Protein AF-A0A0K9PAZ5-F1 (afdb_monomer_lite)

InterPro domains:
  IPR004130 GPN-loop GTPase [PF03029] (1-53)
  IPR004130 GPN-loop GTPase [PF03029] (62-194)
  IPR004130 GPN-loop GTPase [PTHR21231] (60-195)
  IPR027417 P-loop containing nucleoside triphosphate hydrolase [G3DSA:3.40.50.300] (1-56)
  IPR027417 P-loop containing nucleoside triphosphate hydrolase [G3DSA:3.40.50.300] (57-198)
  IPR027417 P-loop containing nucleoside triphosphate hydrolase [SSF52540] (2-193)
  IPR030230 GPN-loop GTPase 1 [cd17870] (1-198)

Structure (mmCIF, N/CA/C/O backbone):
data_AF-A0A0K9PAZ5-F1
#
_entry.id   AF-A0A0K9PAZ5-F1
#
loop_
_atom_site.group_PDB
_atom_site.id
_atom_site.type_symbol
_atom_site.label_atom_id
_atom_site.label_alt_id
_atom_site.label_comp_id
_atom_site.label_asym_id
_atom_site.label_entity_id
_atom_site.label_seq_id
_atom_site.pdbx_PDB_ins_code
_atom_site.Cartn_x
_atom_site.Cartn_y
_atom_site.Cartn_z
_atom_site.occupancy
_atom_site.B_iso_or_equiv
_atom_site.auth_seq_id
_atom_site.auth_comp_id
_atom_site.auth_asym_id
_atom_site.auth_atom_id
_atom_site.pdbx_PDB_model_num
ATOM 1 N N . MET A 1 1 ? 0.774 8.997 -5.331 1.00 58.59 1 MET A N 1
ATOM 2 C CA . MET A 1 1 ? 0.277 8.982 -6.721 1.00 58.59 1 MET A CA 1
ATOM 3 C C . MET A 1 1 ? -1.237 9.171 -6.710 1.00 58.59 1 MET A C 1
ATOM 5 O O . MET A 1 1 ? -1.970 8.285 -6.268 1.00 58.59 1 MET A O 1
ATOM 9 N N . ALA A 1 2 ? -1.710 10.350 -7.114 1.00 62.91 2 ALA A N 1
ATOM 10 C CA . ALA A 1 2 ? -3.137 10.578 -7.318 1.00 62.91 2 ALA A CA 1
ATOM 11 C C . ALA A 1 2 ? -3.643 9.717 -8.492 1.00 62.91 2 ALA A C 1
ATOM 13 O O . ALA A 1 2 ? -2.921 9.486 -9.463 1.00 62.91 2 ALA A O 1
ATOM 14 N N . GLY A 1 3 ? -4.872 9.209 -8.391 1.00 75.56 3 GLY A N 1
ATOM 15 C CA . GLY A 1 3 ? -5.502 8.446 -9.474 1.00 75.56 3 GLY A CA 1
ATOM 16 C C . GLY A 1 3 ? -5.174 6.948 -9.553 1.00 75.56 3 GLY A C 1
ATOM 17 O O . GLY A 1 3 ? -5.654 6.303 -10.482 1.00 75.56 3 GLY A O 1
ATOM 18 N N . SER A 1 4 ? -4.450 6.365 -8.583 1.00 79.06 4 SER A N 1
ATOM 19 C CA . SER A 1 4 ? -4.244 4.901 -8.493 1.00 79.06 4 SER A CA 1
ATOM 20 C C . SER A 1 4 ? -5.497 4.113 -8.068 1.00 79.06 4 SER A C 1
ATOM 22 O O . SER A 1 4 ? -5.524 2.887 -8.138 1.00 79.06 4 SER A O 1
ATOM 24 N N . GLY A 1 5 ? -6.560 4.814 -7.656 1.00 81.94 5 GLY A N 1
ATOM 25 C CA . GLY A 1 5 ? -7.850 4.218 -7.298 1.00 81.94 5 GLY A CA 1
ATOM 26 C C . GLY A 1 5 ? -7.998 3.815 -5.828 1.00 81.94 5 GLY A C 1
ATOM 27 O O . GLY A 1 5 ? -8.784 2.919 -5.557 1.00 81.94 5 GLY A O 1
ATOM 28 N N . LYS A 1 6 ? -7.282 4.467 -4.896 1.00 84.06 6 LYS A N 1
ATOM 29 C CA . LYS A 1 6 ? -7.366 4.229 -3.435 1.00 84.06 6 LYS A CA 1
ATOM 30 C C . LYS A 1 6 ? -8.803 4.244 -2.901 1.00 84.06 6 LYS A C 1
ATOM 32 O O . LYS A 1 6 ? -9.274 3.226 -2.412 1.00 84.06 6 LYS A O 1
ATOM 37 N N . THR A 1 7 ? -9.532 5.338 -3.110 1.00 82.38 7 THR A N 1
ATOM 38 C CA . THR A 1 7 ? -10.922 5.480 -2.646 1.00 82.38 7 THR A CA 1
ATOM 39 C C . THR A 1 7 ? -11.864 4.465 -3.300 1.00 82.38 7 THR A C 1
ATOM 41 O O . THR A 1 7 ? -12.736 3.904 -2.642 1.00 82.38 7 THR A O 1
ATOM 44 N N . THR A 1 8 ? -11.679 4.162 -4.592 1.00 85.94 8 THR A N 1
ATOM 45 C CA . THR A 1 8 ? -12.465 3.123 -5.285 1.00 85.94 8 THR A CA 1
ATOM 46 C C . THR A 1 8 ? -12.184 1.737 -4.706 1.00 85.94 8 THR A C 1
ATOM 48 O O . THR A 1 8 ? -13.111 0.963 -4.484 1.00 85.94 8 THR A O 1
ATOM 51 N N . PHE A 1 9 ? -10.912 1.438 -4.438 1.00 86.31 9 PHE A N 1
ATOM 52 C CA . PHE A 1 9 ? -10.480 0.198 -3.808 1.00 86.31 9 PHE A CA 1
ATOM 53 C C . PHE A 1 9 ? -11.068 0.063 -2.402 1.00 86.31 9 PHE A C 1
ATOM 55 O O . PHE A 1 9 ? -11.678 -0.960 -2.102 1.00 86.31 9 PHE A O 1
ATOM 62 N N . LEU A 1 10 ? -10.986 1.115 -1.584 1.00 85.94 10 LEU A N 1
ATOM 63 C CA . LEU A 1 10 ? -11.544 1.120 -0.236 1.00 85.94 10 LEU A CA 1
ATOM 64 C C . LEU A 1 10 ? -13.063 0.934 -0.257 1.00 85.94 10 LEU A C 1
ATOM 66 O O . LEU A 1 10 ? -13.578 0.079 0.453 1.00 85.94 10 LEU A O 1
ATOM 70 N N . ARG A 1 11 ? -13.783 1.638 -1.140 1.00 85.38 11 ARG A N 1
ATOM 71 C CA . ARG A 1 11 ? -15.232 1.451 -1.319 1.00 85.38 11 ARG A CA 1
ATOM 72 C C . ARG A 1 11 ? -15.591 0.007 -1.675 1.00 85.38 11 ARG A C 1
ATOM 74 O O . ARG A 1 11 ? -16.576 -0.523 -1.165 1.00 85.38 11 ARG A O 1
ATOM 81 N N . ARG A 1 12 ? -14.814 -0.634 -2.554 1.00 86.75 12 ARG A N 1
ATOM 82 C CA . ARG A 1 12 ? -15.050 -2.033 -2.927 1.00 86.75 12 ARG A CA 1
ATOM 83 C C . ARG A 1 12 ? -14.767 -2.978 -1.767 1.00 86.75 12 ARG A C 1
ATOM 85 O O . ARG A 1 12 ? -15.533 -3.916 -1.565 1.00 86.75 12 ARG A O 1
ATOM 92 N N . LEU A 1 13 ? -13.708 -2.711 -1.010 1.00 84.94 13 LEU A N 1
ATOM 93 C CA . LEU A 1 13 ? -13.325 -3.515 0.140 1.00 84.94 13 LEU A CA 1
ATOM 94 C C . LEU A 1 13 ? -14.387 -3.444 1.242 1.00 84.94 13 LEU A C 1
ATOM 96 O O . LEU A 1 13 ? -14.799 -4.493 1.716 1.00 84.94 13 LEU A O 1
ATOM 100 N N . VAL A 1 14 ? -14.916 -2.248 1.533 1.00 84.31 14 VAL A N 1
ATOM 101 C CA . VAL A 1 14 ? -16.059 -2.044 2.443 1.00 84.31 14 VAL A CA 1
ATOM 102 C C . VAL A 1 14 ? -17.282 -2.839 1.988 1.00 84.31 14 VAL A C 1
ATOM 104 O O . VAL A 1 14 ? -17.855 -3.595 2.761 1.00 84.31 14 VAL A O 1
ATOM 107 N N . SER A 1 15 ? -17.653 -2.740 0.710 1.00 85.00 15 SER A N 1
ATOM 108 C CA . SER A 1 15 ? -18.800 -3.487 0.177 1.00 85.00 15 SER A CA 1
ATOM 109 C C . SER A 1 15 ? -18.613 -5.009 0.284 1.00 85.00 15 SER A C 1
ATOM 111 O O . SER A 1 15 ? -19.569 -5.741 0.540 1.00 85.00 15 SER A O 1
ATOM 113 N N . HIS A 1 16 ? -17.385 -5.504 0.106 1.00 84.69 16 HIS A N 1
ATOM 114 C CA . HIS A 1 16 ? -17.073 -6.924 0.253 1.00 84.69 16 HIS A CA 1
ATOM 115 C C . HIS A 1 16 ? -17.136 -7.379 1.720 1.00 84.69 16 HIS A C 1
ATOM 117 O O . HIS A 1 16 ? -17.680 -8.442 2.027 1.00 84.69 16 HIS A O 1
ATOM 123 N N . THR A 1 17 ? -16.629 -6.578 2.651 1.00 81.12 17 THR A N 1
ATOM 124 C CA . THR A 1 17 ? -16.649 -6.907 4.080 1.00 81.12 17 THR A CA 1
ATOM 125 C C . THR A 1 17 ? -18.047 -6.796 4.696 1.00 81.12 17 THR A C 1
ATOM 127 O O . THR A 1 17 ? -18.416 -7.646 5.505 1.00 81.12 17 THR A O 1
ATOM 130 N N . GLU A 1 18 ? -18.871 -5.849 4.241 1.00 79.75 18 GLU A N 1
ATOM 131 C CA . GLU A 1 18 ? -20.301 -5.785 4.581 1.00 79.75 18 GLU A CA 1
ATOM 132 C C . GLU A 1 18 ? -21.036 -7.055 4.133 1.00 79.75 18 GLU A C 1
ATOM 134 O O . GLU A 1 18 ? -21.801 -7.637 4.899 1.00 79.75 18 GLU A O 1
ATOM 139 N N . SER A 1 19 ? -20.744 -7.556 2.924 1.00 81.81 19 SER A N 1
ATOM 140 C CA . SER A 1 19 ? -21.348 -8.800 2.419 1.00 81.81 19 SER A CA 1
ATOM 141 C C . SER A 1 19 ? -20.945 -10.052 3.209 1.00 81.81 19 SER A C 1
ATOM 143 O O . SER A 1 19 ? -21.656 -11.053 3.188 1.00 81.81 19 SER A O 1
ATOM 145 N N . THR A 1 20 ? -19.826 -9.994 3.938 1.00 81.88 20 THR A N 1
ATOM 146 C CA . THR A 1 20 ? -19.347 -11.078 4.811 1.00 81.88 20 THR A CA 1
ATOM 147 C C . THR A 1 20 ? -19.740 -10.875 6.278 1.00 81.88 20 THR A C 1
ATOM 149 O O . THR A 1 20 ? -19.279 -11.620 7.141 1.00 81.88 20 THR A O 1
ATOM 152 N N . SER A 1 21 ? -20.623 -9.906 6.564 1.00 77.06 21 SER A N 1
ATOM 153 C CA . SER A 1 21 ? -21.158 -9.594 7.897 1.00 77.06 21 SER A CA 1
ATOM 154 C C . SER A 1 21 ? -20.086 -9.287 8.955 1.00 77.06 21 SER A C 1
ATOM 156 O O . SER A 1 21 ? -20.307 -9.513 10.148 1.00 77.06 21 SER A O 1
ATOM 158 N N . ARG A 1 22 ? -18.929 -8.766 8.531 1.00 77.12 22 ARG A N 1
ATOM 159 C CA . ARG A 1 22 ? -17.861 -8.321 9.435 1.00 77.12 22 ARG A CA 1
ATOM 160 C C . ARG A 1 22 ? -18.100 -6.884 9.874 1.00 77.12 22 ARG A C 1
ATOM 162 O O . ARG A 1 22 ? -18.439 -6.027 9.060 1.00 77.12 22 ARG A O 1
ATOM 169 N N . ARG A 1 23 ? -17.900 -6.612 11.160 1.00 72.06 23 ARG A N 1
ATOM 170 C CA . ARG A 1 23 ? -18.065 -5.282 11.749 1.00 72.06 23 ARG A CA 1
ATOM 171 C C . ARG A 1 23 ? -16.819 -4.452 11.482 1.00 72.06 23 ARG A C 1
ATOM 173 O O . ARG A 1 23 ? -15.779 -4.654 12.098 1.00 72.06 23 ARG A O 1
ATOM 180 N N . GLY A 1 24 ? -16.928 -3.536 10.530 1.00 74.69 24 GLY A N 1
ATOM 181 C CA . GLY A 1 24 ? -15.844 -2.653 10.130 1.00 74.69 24 GLY A CA 1
ATOM 182 C C . GLY A 1 24 ? -15.974 -1.236 10.632 1.00 74.69 24 GLY A C 1
ATOM 183 O O . GLY A 1 24 ? -17.081 -0.733 10.797 1.00 74.69 24 GLY A O 1
ATOM 184 N N . TYR A 1 25 ? -14.831 -0.574 10.759 1.00 77.69 25 TYR A N 1
ATOM 185 C CA . TYR A 1 25 ? -14.749 0.868 10.931 1.00 77.69 25 TYR A CA 1
ATOM 186 C C . TYR A 1 25 ? -14.052 1.500 9.734 1.00 77.69 25 TYR A C 1
ATOM 188 O O . TYR A 1 25 ? -13.000 1.025 9.307 1.00 77.69 25 TYR A O 1
ATOM 196 N N . VAL A 1 26 ? -14.620 2.567 9.183 1.00 78.06 26 VAL A N 1
ATOM 197 C CA . VAL A 1 26 ? -14.068 3.265 8.018 1.00 78.06 26 VAL A CA 1
ATOM 198 C C . VAL A 1 26 ? -13.764 4.710 8.382 1.00 78.06 26 VAL A C 1
ATOM 200 O O . VAL A 1 26 ? -14.637 5.446 8.837 1.00 78.06 26 VAL A O 1
ATOM 203 N N . MET A 1 27 ? -12.527 5.130 8.149 1.00 77.25 27 MET A N 1
ATOM 204 C CA . MET A 1 27 ? -12.038 6.471 8.435 1.00 77.25 27 MET A CA 1
ATOM 205 C C . MET A 1 27 ? -11.501 7.118 7.166 1.00 77.25 27 MET A C 1
ATOM 207 O O . MET A 1 27 ? -10.665 6.540 6.476 1.00 77.25 27 MET A O 1
ATOM 211 N N . ASN A 1 28 ? -11.948 8.335 6.872 1.00 75.44 28 ASN A N 1
ATOM 212 C CA . ASN A 1 28 ? -11.405 9.132 5.782 1.00 75.44 28 ASN A CA 1
ATOM 213 C C . ASN A 1 28 ? -10.470 10.217 6.328 1.00 75.44 28 ASN A C 1
ATOM 215 O O . ASN A 1 28 ? -10.903 11.107 7.062 1.00 75.44 28 ASN A O 1
ATOM 219 N N . LEU A 1 29 ? -9.198 10.164 5.929 1.00 72.69 29 LEU A N 1
ATOM 220 C CA . LEU A 1 29 ? -8.198 11.193 6.229 1.00 72.69 29 LEU A CA 1
ATOM 221 C C . LEU A 1 29 ? -7.902 12.098 5.025 1.00 72.69 29 LEU A C 1
ATOM 223 O O . LEU A 1 29 ? -7.021 12.953 5.120 1.00 72.69 29 LEU A O 1
ATOM 227 N N . ASP A 1 30 ? -8.599 11.929 3.896 1.00 66.81 30 ASP A N 1
ATOM 228 C CA . ASP A 1 30 ? -8.454 12.803 2.733 1.00 66.81 30 ASP A CA 1
ATOM 229 C C . ASP A 1 30 ? -9.481 13.953 2.761 1.00 66.81 30 ASP A C 1
ATOM 231 O O . ASP A 1 30 ? -10.668 13.725 2.504 1.00 66.81 30 ASP A O 1
ATOM 235 N N . PRO A 1 31 ? -9.056 15.209 3.005 1.00 61.31 31 PRO A N 1
ATOM 236 C CA . PRO A 1 31 ? -9.961 16.353 2.977 1.00 61.31 31 PRO A CA 1
ATOM 237 C C . PRO A 1 31 ? -10.438 16.719 1.560 1.00 61.31 31 PRO A C 1
ATOM 239 O O . PRO A 1 31 ? -11.380 17.497 1.420 1.00 61.31 31 PRO A O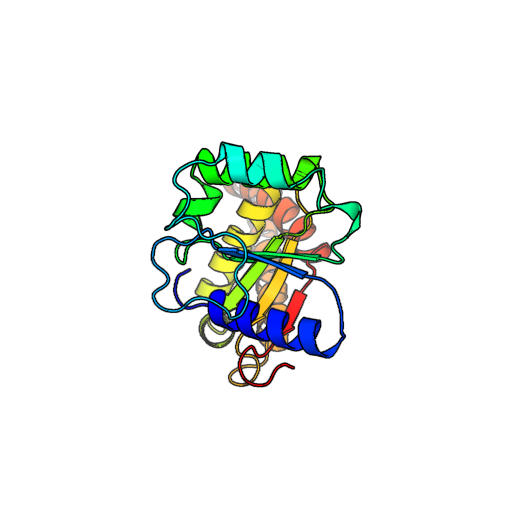 1
ATOM 242 N N . ALA A 1 32 ? -9.806 16.193 0.504 1.00 56.88 32 ALA A N 1
ATOM 243 C CA . ALA A 1 32 ? -10.092 16.536 -0.890 1.00 56.88 32 ALA A CA 1
ATOM 244 C C . ALA A 1 32 ? -11.039 15.546 -1.600 1.00 56.88 32 ALA A C 1
ATOM 246 O O . ALA A 1 32 ? -11.364 15.741 -2.775 1.00 56.88 32 ALA A O 1
ATOM 247 N N . VAL A 1 33 ? -11.501 14.487 -0.925 1.00 59.94 33 VAL A N 1
ATOM 248 C CA . VAL A 1 33 ? -12.439 13.514 -1.510 1.00 59.94 33 VAL A CA 1
ATOM 249 C C . VAL A 1 33 ? -13.833 14.137 -1.657 1.00 59.94 33 VAL A C 1
ATOM 251 O O . VAL A 1 33 ? -14.453 14.558 -0.684 1.00 59.94 33 VAL A O 1
ATOM 254 N N . MET A 1 34 ? -14.353 14.183 -2.890 1.00 52.38 34 MET A N 1
ATOM 255 C CA . MET A 1 34 ? -15.678 14.756 -3.194 1.00 52.38 34 MET A CA 1
ATOM 256 C C . MET A 1 34 ? -16.842 13.820 -2.834 1.00 52.38 34 MET A C 1
ATOM 258 O O . MET A 1 34 ? -17.927 14.284 -2.495 1.00 52.38 34 MET A O 1
ATOM 262 N N . THR A 1 35 ? -16.625 12.505 -2.896 1.00 52.78 35 THR A N 1
ATOM 263 C CA . THR A 1 35 ? -17.637 11.474 -2.622 1.00 52.78 35 THR A CA 1
ATOM 264 C C . THR A 1 35 ? -17.073 10.437 -1.670 1.00 52.78 35 THR A C 1
ATOM 266 O O . THR A 1 35 ? -16.152 9.705 -2.038 1.00 52.78 35 THR A O 1
ATOM 269 N N . LEU A 1 36 ? -17.632 10.365 -0.466 1.00 56.50 36 LEU A N 1
ATOM 270 C CA . LEU A 1 36 ? -17.167 9.430 0.547 1.00 56.50 36 LEU A CA 1
ATOM 271 C C . LEU A 1 36 ? -17.513 7.977 0.183 1.00 56.50 36 LEU A C 1
ATOM 273 O O . LEU A 1 36 ? -18.542 7.719 -0.456 1.00 56.50 36 LEU A O 1
ATOM 277 N N . PRO A 1 37 ? -16.686 7.011 0.613 1.00 59.97 37 PRO A N 1
ATOM 278 C CA . PRO A 1 37 ? -17.103 5.621 0.714 1.00 59.97 37 PRO A CA 1
ATOM 279 C C . PRO A 1 37 ? -18.376 5.514 1.569 1.00 59.97 37 PRO A C 1
ATOM 281 O O . PRO A 1 37 ? -18.523 6.215 2.576 1.00 59.97 37 PRO A O 1
ATOM 284 N N . LEU A 1 38 ? -19.298 4.633 1.169 1.00 54.38 38 LEU A N 1
ATOM 285 C CA . LEU A 1 38 ? -20.479 4.305 1.974 1.00 54.38 38 LEU A 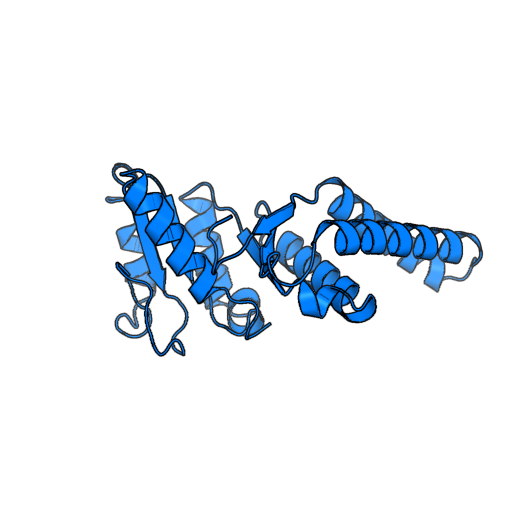CA 1
ATOM 286 C C . LEU A 1 38 ? -20.020 3.847 3.370 1.00 54.38 38 LEU A C 1
ATOM 288 O O . LEU A 1 38 ? -19.063 3.084 3.467 1.00 54.38 38 LEU A O 1
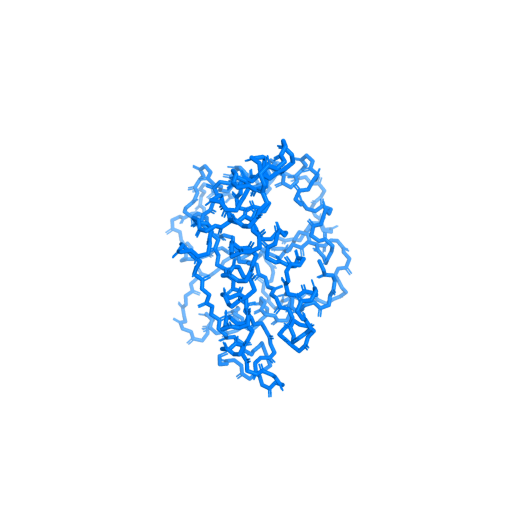ATOM 292 N N . GLY A 1 39 ? -20.668 4.342 4.428 1.00 55.59 39 GLY A N 1
ATOM 293 C CA . GLY A 1 39 ? -20.389 3.912 5.805 1.00 55.59 39 GLY A CA 1
ATOM 294 C C . GLY A 1 39 ? -19.162 4.538 6.482 1.00 55.59 39 GLY A C 1
ATOM 295 O O . GLY A 1 39 ? -18.674 3.972 7.453 1.00 55.59 39 GLY A O 1
ATOM 296 N N . THR A 1 40 ? -18.650 5.685 6.013 1.00 58.03 40 THR A N 1
ATOM 297 C CA . THR A 1 40 ? -17.549 6.396 6.703 1.00 58.03 40 THR A CA 1
ATOM 298 C C . THR A 1 40 ? -17.978 6.817 8.118 1.00 58.03 40 THR A C 1
ATOM 300 O O . THR A 1 40 ? -18.941 7.565 8.270 1.00 58.03 40 THR A O 1
ATOM 303 N N . ASN A 1 41 ? -17.270 6.341 9.146 1.00 62.38 41 ASN A N 1
ATOM 304 C CA . ASN A 1 41 ? -17.563 6.612 10.556 1.00 62.38 41 ASN A CA 1
ATOM 305 C C . ASN A 1 41 ? -16.907 7.908 11.059 1.00 62.38 41 ASN A C 1
ATOM 307 O O . ASN A 1 41 ? -17.507 8.612 11.867 1.00 62.38 41 ASN A O 1
ATOM 311 N N . ILE A 1 42 ? -15.692 8.219 10.591 1.00 64.44 42 ILE A N 1
ATOM 312 C CA . ILE A 1 42 ? -14.966 9.464 10.896 1.00 64.44 42 ILE A CA 1
ATOM 313 C C . ILE A 1 42 ? -14.471 10.099 9.597 1.00 64.44 42 ILE A C 1
ATOM 315 O O . ILE A 1 42 ? -13.815 9.434 8.791 1.00 64.44 42 ILE A O 1
ATOM 319 N N . ASP A 1 43 ? -14.737 11.396 9.433 1.00 61.19 43 ASP A N 1
ATOM 320 C CA . ASP A 1 43 ? -14.225 12.225 8.340 1.00 61.19 43 ASP A CA 1
ATOM 321 C C . ASP A 1 43 ? -13.411 13.401 8.899 1.00 61.19 43 ASP A C 1
ATOM 323 O O . ASP A 1 43 ? -13.893 14.197 9.710 1.00 61.19 43 ASP A O 1
ATOM 327 N N . ILE A 1 44 ? -12.171 13.541 8.429 1.00 66.50 44 ILE A N 1
ATOM 328 C CA . ILE A 1 44 ? -11.287 14.652 8.797 1.00 66.50 44 ILE A CA 1
ATOM 329 C C . ILE A 1 44 ? -11.843 16.027 8.388 1.00 66.50 44 ILE A C 1
ATOM 331 O O . ILE A 1 44 ? -11.440 17.041 8.956 1.00 66.50 44 ILE A O 1
ATOM 335 N N . ARG A 1 45 ? -12.773 16.083 7.421 1.00 61.19 45 ARG A N 1
ATOM 336 C CA . ARG A 1 45 ? -13.451 17.333 7.027 1.00 61.19 45 ARG A CA 1
ATOM 337 C C . ARG A 1 45 ? -14.398 17.856 8.107 1.00 61.19 45 ARG A C 1
ATOM 339 O O . ARG A 1 45 ? -14.527 19.070 8.247 1.00 61.19 45 ARG A O 1
ATOM 346 N N . ASP A 1 46 ? -14.994 16.956 8.886 1.00 52.31 46 ASP A N 1
ATOM 347 C CA . ASP A 1 46 ? -15.948 17.295 9.946 1.00 52.31 46 ASP A CA 1
ATOM 348 C C . ASP A 1 46 ? -15.259 17.403 11.316 1.00 52.31 46 ASP A C 1
ATOM 350 O O . ASP A 1 46 ? -15.698 18.148 12.193 1.00 52.31 46 ASP A O 1
ATOM 354 N N . THR A 1 47 ? -14.148 16.684 11.516 1.00 53.72 47 THR A N 1
ATOM 355 C CA . THR A 1 47 ? -13.426 16.619 12.794 1.00 53.72 47 THR A CA 1
ATOM 356 C C . THR A 1 47 ? -12.026 17.231 12.679 1.00 53.72 47 THR A C 1
ATOM 358 O O . THR A 1 47 ? -11.049 16.561 12.360 1.00 53.72 47 THR A O 1
ATOM 361 N N . VAL A 1 48 ? -11.882 18.511 13.039 1.00 51.69 48 VAL A N 1
ATOM 362 C CA . VAL A 1 48 ? -10.574 19.215 13.086 1.00 51.69 48 VAL A CA 1
ATOM 363 C C . VAL A 1 48 ? -9.692 18.744 14.269 1.00 51.69 48 VAL A C 1
ATOM 365 O O . VAL A 1 48 ? -8.577 19.225 14.474 1.00 51.69 48 VAL A O 1
ATOM 368 N N . ARG A 1 49 ? -10.153 17.786 15.087 1.00 54.41 49 ARG A N 1
ATOM 369 C CA . ARG A 1 49 ? -9.483 17.374 16.331 1.00 54.41 49 ARG A CA 1
ATOM 370 C C . ARG A 1 49 ? -8.949 15.944 16.256 1.00 54.41 49 ARG A C 1
ATOM 372 O O . ARG A 1 49 ? -9.583 15.003 16.709 1.00 54.41 49 ARG A O 1
ATOM 379 N N . TYR A 1 50 ? -7.701 15.810 15.807 1.00 56.50 50 TYR A N 1
ATOM 380 C CA . TYR A 1 50 ? -6.910 14.564 15.807 1.00 56.50 50 TYR A CA 1
ATOM 381 C C . TYR A 1 50 ? -6.910 13.791 17.141 1.00 56.50 50 TYR A C 1
ATOM 383 O O . TYR A 1 50 ? -6.743 12.577 17.153 1.00 56.50 50 TYR A O 1
ATOM 391 N N . LYS A 1 51 ? -7.113 14.477 18.275 1.00 53.53 51 LYS A N 1
ATOM 392 C CA . LYS A 1 51 ? -7.221 13.840 19.597 1.00 53.53 51 LYS A CA 1
ATOM 393 C C . LYS A 1 51 ? -8.464 12.959 19.736 1.00 53.53 51 LYS A C 1
ATOM 395 O O . LYS A 1 51 ? -8.391 11.940 20.411 1.00 53.53 51 LYS A O 1
ATOM 400 N N . GLU A 1 52 ? -9.571 13.327 19.090 1.00 56.47 52 GLU A N 1
ATOM 401 C CA . GLU A 1 52 ? -10.811 12.545 19.140 1.00 56.47 52 GLU A CA 1
ATOM 402 C C . GLU A 1 52 ? -10.644 11.221 18.385 1.00 56.47 52 GLU A C 1
ATOM 404 O O . GLU A 1 52 ? -11.010 10.173 18.910 1.00 56.47 52 GLU A O 1
ATOM 409 N N . VAL A 1 53 ? -9.953 11.249 17.239 1.00 58.00 53 VAL A N 1
ATOM 410 C CA . VAL A 1 53 ? -9.600 10.067 16.431 1.00 58.00 53 VAL A CA 1
ATOM 411 C C . VAL A 1 53 ? -8.834 9.019 17.248 1.00 58.00 53 VAL A C 1
ATOM 413 O O . VAL A 1 53 ? -9.101 7.829 17.131 1.00 58.00 53 VAL A O 1
ATOM 416 N N . ILE A 1 54 ? -7.913 9.463 18.109 1.00 57.31 54 ILE A N 1
ATOM 417 C CA . ILE A 1 54 ? -7.111 8.577 18.965 1.00 57.31 54 ILE A CA 1
ATOM 418 C C . ILE A 1 54 ? -7.937 8.076 20.162 1.00 57.31 54 ILE A C 1
ATOM 420 O O . ILE A 1 54 ? -7.829 6.913 20.533 1.00 57.31 54 ILE A O 1
ATOM 424 N N . SER A 1 55 ? -8.800 8.918 20.745 1.00 52.59 55 SER A N 1
ATOM 425 C CA . SER A 1 55 ? -9.619 8.548 21.913 1.00 52.59 55 SER A CA 1
ATOM 426 C C . SER A 1 55 ? -10.781 7.594 21.612 1.00 52.59 55 SER A C 1
ATOM 428 O O . SER A 1 55 ? -11.259 6.910 22.512 1.00 52.59 55 SER A O 1
ATOM 430 N N . VAL A 1 56 ? -11.236 7.518 20.357 1.00 53.56 56 VAL A N 1
ATOM 431 C CA . VAL A 1 56 ? -12.304 6.588 19.943 1.00 53.56 56 VAL A CA 1
ATOM 432 C C . VAL A 1 56 ? -11.801 5.132 19.884 1.00 53.56 56 VAL A C 1
ATOM 434 O O . VAL A 1 56 ? -12.609 4.205 19.883 1.00 53.56 56 VAL A O 1
ATOM 437 N N . ASN A 1 57 ? -10.482 4.905 19.919 1.00 56.78 57 ASN A N 1
ATOM 438 C CA . ASN A 1 57 ? -9.888 3.592 19.668 1.00 56.78 57 ASN A CA 1
ATOM 439 C C . ASN A 1 57 ? -10.061 2.563 20.796 1.00 56.78 57 ASN A C 1
ATOM 441 O O . ASN A 1 57 ? -10.222 1.389 20.488 1.00 56.78 57 ASN A O 1
ATOM 445 N N . GLU A 1 58 ? -10.058 2.943 22.075 1.00 57.19 58 GLU A N 1
ATOM 446 C CA . GLU A 1 58 ? -9.986 1.942 23.157 1.00 57.19 58 GLU A CA 1
ATOM 447 C C . GLU A 1 58 ? -11.320 1.216 23.403 1.00 57.19 58 GLU A C 1
ATOM 449 O O . GLU A 1 58 ? -11.341 -0.000 23.559 1.00 57.19 58 GLU A O 1
ATOM 454 N N . ASN A 1 59 ? -12.452 1.928 23.354 1.00 56.94 59 ASN A N 1
ATOM 455 C CA . ASN A 1 59 ? -13.767 1.334 23.645 1.00 56.94 59 ASN A CA 1
ATOM 456 C C . ASN A 1 59 ? -14.360 0.530 22.473 1.00 56.94 59 ASN A C 1
ATOM 458 O O . ASN A 1 59 ? -15.265 -0.277 22.669 1.00 56.94 59 ASN A O 1
ATOM 462 N N . TRP A 1 60 ? -13.889 0.777 21.248 1.00 61.81 60 TRP A N 1
ATOM 463 C CA . TRP A 1 60 ? -14.434 0.175 20.026 1.00 61.81 60 TRP A CA 1
ATOM 464 C C . TRP A 1 60 ? -13.546 -0.955 19.497 1.00 61.81 60 TRP A C 1
ATOM 466 O O . TRP A 1 60 ? -14.027 -1.789 18.732 1.00 61.81 60 TRP A O 1
ATOM 476 N N . ALA A 1 61 ? -12.284 -1.024 19.942 1.00 61.44 61 ALA A N 1
ATOM 477 C CA . ALA A 1 61 ? -11.319 -2.052 1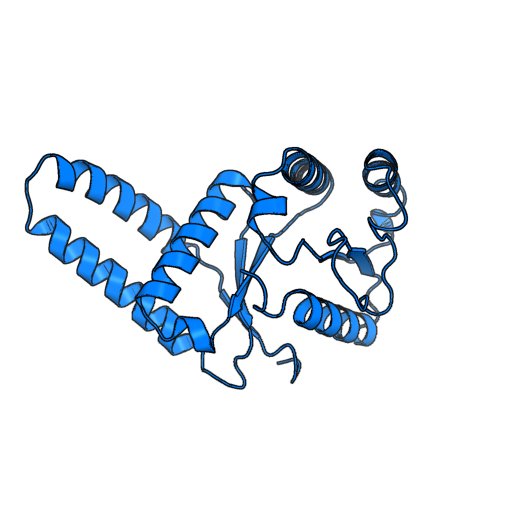9.558 1.00 61.44 61 ALA A CA 1
ATOM 478 C C . ALA A 1 61 ? -11.855 -3.483 19.720 1.00 61.44 61 ALA A C 1
ATOM 480 O O . ALA A 1 61 ? -11.617 -4.321 18.858 1.00 61.44 61 ALA A O 1
ATOM 481 N N . GLU A 1 62 ? -12.605 -3.762 20.790 1.00 64.81 62 GLU A N 1
ATOM 482 C CA . GLU A 1 62 ? -13.125 -5.109 21.072 1.00 64.81 62 GLU A CA 1
ATOM 483 C C . GLU A 1 62 ? -14.346 -5.500 20.221 1.00 64.81 62 GLU A C 1
ATOM 485 O O . GLU A 1 62 ? -14.715 -6.672 20.168 1.00 64.81 62 GLU A O 1
ATOM 490 N N . GLN A 1 63 ? -15.000 -4.541 19.557 1.00 70.00 63 GLN A N 1
ATOM 491 C CA . GLN A 1 63 ? -16.235 -4.778 18.796 1.00 70.00 63 GLN A CA 1
ATOM 492 C C . GLN A 1 63 ? -16.032 -4.784 17.277 1.00 70.00 63 GLN A C 1
ATOM 494 O O . GLN A 1 63 ? -16.971 -5.100 16.538 1.00 70.00 63 GLN A O 1
ATOM 499 N N . LEU A 1 64 ? -14.839 -4.405 16.818 1.00 73.81 64 LEU A N 1
ATOM 500 C CA . LEU A 1 64 ? -14.506 -4.224 15.412 1.00 73.81 64 LEU A CA 1
ATOM 501 C C . LEU A 1 64 ? -13.613 -5.364 14.920 1.00 73.81 64 LEU A C 1
ATOM 503 O O . LEU A 1 64 ? -12.585 -5.671 15.512 1.00 73.81 64 LEU A O 1
ATOM 507 N N . ASP A 1 65 ? -13.980 -5.944 13.781 1.00 80.56 65 ASP A N 1
ATOM 508 C CA . ASP A 1 65 ? -13.178 -6.956 13.095 1.00 80.56 65 ASP A CA 1
ATOM 509 C C . ASP A 1 65 ? -12.051 -6.317 12.267 1.00 80.56 65 ASP A C 1
ATOM 511 O O . ASP A 1 65 ? -11.026 -6.948 12.008 1.00 80.56 65 ASP A O 1
ATOM 515 N N . TYR A 1 66 ? -12.246 -5.078 11.794 1.00 82.44 66 TYR A N 1
ATOM 516 C CA . TYR A 1 66 ? -11.261 -4.363 10.982 1.00 82.44 66 TYR A CA 1
ATOM 517 C C . TYR A 1 66 ? -11.456 -2.839 11.006 1.00 82.44 66 TYR A C 1
ATOM 519 O O . TYR A 1 66 ? -12.567 -2.335 11.180 1.00 82.44 66 TYR A O 1
ATOM 527 N N . VAL A 1 67 ? -10.370 -2.105 10.737 1.00 83.44 67 VAL A N 1
ATOM 528 C CA . VAL A 1 67 ? -10.365 -0.649 10.524 1.00 83.44 67 VAL A CA 1
ATOM 529 C C . VAL A 1 67 ? -9.755 -0.351 9.155 1.00 83.44 67 VAL A C 1
ATOM 53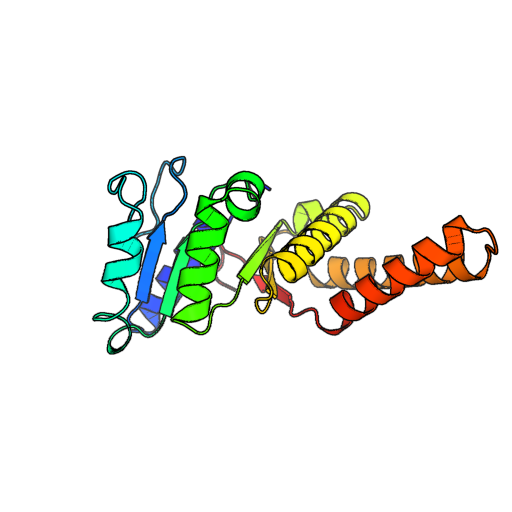1 O O . VAL A 1 67 ? -8.654 -0.805 8.851 1.00 83.44 67 VAL A O 1
ATOM 534 N N . LEU A 1 68 ? -10.465 0.405 8.318 1.00 85.56 68 LEU A N 1
ATOM 535 C CA . LEU A 1 68 ? -9.983 0.882 7.023 1.00 85.56 68 LEU A CA 1
ATOM 536 C C . LEU A 1 68 ? -9.781 2.384 7.075 1.00 85.56 68 LEU A C 1
ATOM 538 O O . LEU A 1 68 ? -10.680 3.122 7.469 1.00 85.56 68 LEU A O 1
ATOM 542 N N . VAL A 1 69 ? -8.619 2.828 6.617 1.00 84.19 69 VAL A N 1
ATOM 543 C CA . VAL A 1 69 ? -8.253 4.241 6.596 1.00 84.19 69 VAL A CA 1
ATOM 544 C C . VAL A 1 69 ? -7.983 4.656 5.153 1.00 84.19 69 VAL A C 1
ATOM 546 O O . VAL A 1 69 ? -7.060 4.132 4.527 1.00 84.19 69 VAL A O 1
ATOM 549 N N . ASP A 1 70 ? -8.779 5.583 4.615 1.00 83.75 70 ASP A N 1
ATOM 550 C CA . ASP A 1 70 ? -8.464 6.232 3.339 1.00 83.75 70 ASP A CA 1
ATOM 551 C C . ASP A 1 70 ? -7.472 7.366 3.584 1.00 83.75 70 ASP A C 1
ATOM 553 O O . ASP A 1 70 ? -7.643 8.184 4.490 1.00 83.75 70 ASP A O 1
ATOM 557 N N . THR A 1 71 ? -6.422 7.408 2.772 1.00 83.44 71 THR A N 1
ATOM 558 C CA . THR A 1 71 ? -5.348 8.401 2.890 1.00 83.44 71 THR A CA 1
ATOM 559 C C . THR A 1 71 ? -5.429 9.402 1.743 1.00 83.44 71 THR A C 1
ATOM 561 O O . THR A 1 71 ? -5.867 9.036 0.647 1.00 83.44 71 THR A O 1
ATOM 564 N N . PRO A 1 72 ? -4.947 10.645 1.945 1.00 76.56 72 PRO A N 1
ATOM 565 C CA . PRO A 1 72 ? -4.896 11.661 0.907 1.00 76.56 72 PRO A CA 1
ATOM 566 C C . PRO A 1 72 ? -4.429 11.157 -0.462 1.00 76.56 72 PRO A C 1
ATOM 568 O O . PRO A 1 72 ? -3.455 10.405 -0.589 1.00 76.56 72 PRO A O 1
ATOM 571 N N . GLY A 1 73 ? -5.091 11.628 -1.525 1.00 69.62 73 GLY A N 1
ATOM 572 C CA . GLY A 1 73 ? -4.770 11.294 -2.914 1.00 69.62 73 GLY A CA 1
ATOM 573 C C . GLY A 1 73 ? -3.274 11.417 -3.237 1.00 69.62 73 GLY A C 1
ATOM 574 O O . GLY A 1 73 ? -2.716 10.556 -3.936 1.00 69.62 73 GLY A O 1
ATOM 575 N N . GLN A 1 74 ? -2.621 12.427 -2.656 1.00 73.44 74 GLN A N 1
ATOM 576 C CA . GLN A 1 74 ? -1.173 12.605 -2.657 1.00 73.44 74 GLN A CA 1
ATOM 577 C C . GLN A 1 74 ? -0.539 11.955 -1.428 1.00 73.44 74 GLN A C 1
ATOM 579 O O . GLN A 1 74 ? -0.573 12.492 -0.324 1.00 73.44 74 GLN A O 1
ATOM 584 N N . ILE A 1 75 ? 0.106 10.813 -1.661 1.00 74.44 75 ILE A N 1
ATOM 585 C CA . ILE A 1 75 ? 0.757 10.020 -0.614 1.00 74.44 75 ILE A CA 1
ATOM 586 C C . ILE A 1 75 ? 1.794 10.818 0.178 1.00 74.44 75 ILE A C 1
ATOM 588 O O . ILE A 1 75 ? 1.936 10.600 1.371 1.00 74.44 75 ILE A O 1
ATOM 592 N N . GLU A 1 76 ? 2.456 11.784 -0.459 1.00 72.25 76 GLU A N 1
ATOM 593 C CA . GLU A 1 76 ? 3.495 12.591 0.176 1.00 72.25 76 GLU A CA 1
ATOM 594 C C . GLU A 1 76 ? 2.950 13.462 1.308 1.00 72.25 76 GLU A C 1
ATOM 596 O O . GLU A 1 76 ? 3.600 13.605 2.340 1.00 72.25 76 GLU A O 1
ATOM 601 N N . ILE A 1 77 ? 1.729 13.980 1.144 1.00 72.44 77 ILE A N 1
ATOM 602 C CA . ILE A 1 77 ? 1.055 14.794 2.160 1.00 72.44 77 ILE A CA 1
ATOM 603 C C . ILE A 1 77 ? 0.818 13.961 3.420 1.00 72.44 77 ILE A C 1
ATOM 605 O O . ILE A 1 77 ? 0.922 14.473 4.529 1.00 72.44 77 ILE A O 1
ATOM 609 N N . PHE A 1 78 ? 0.549 12.665 3.271 1.00 77.25 78 PHE A N 1
ATOM 610 C CA . PHE A 1 78 ? 0.350 11.772 4.404 1.00 77.25 78 PHE A CA 1
ATOM 611 C C . PHE A 1 78 ? 1.679 11.258 4.968 1.00 77.25 78 PHE A C 1
ATOM 613 O O . PHE A 1 78 ? 1.960 11.432 6.146 1.00 77.25 78 PHE A O 1
ATOM 620 N N . THR A 1 79 ? 2.549 10.683 4.138 1.00 75.88 79 THR A N 1
ATOM 621 C CA . THR A 1 79 ? 3.767 10.009 4.613 1.00 75.88 79 THR A CA 1
ATOM 622 C C . THR A 1 79 ? 4.853 10.965 5.089 1.00 75.88 79 THR A C 1
ATOM 624 O O . THR A 1 79 ? 5.745 10.545 5.823 1.00 75.88 79 THR A O 1
ATOM 627 N N . TRP A 1 80 ? 4.849 12.229 4.659 1.00 79.75 80 TRP A N 1
ATOM 628 C CA . TRP A 1 80 ? 5.855 13.222 5.062 1.00 79.75 80 TRP A CA 1
ATOM 629 C C . TRP A 1 80 ? 5.323 14.306 5.996 1.00 79.75 80 TRP A C 1
ATOM 631 O O . TRP A 1 80 ? 6.121 15.108 6.476 1.00 79.75 80 TRP A O 1
ATOM 641 N N . SER A 1 81 ? 4.028 14.312 6.316 1.00 82.62 81 SER A N 1
ATOM 642 C CA . SER A 1 81 ? 3.506 15.205 7.349 1.00 82.62 81 SER A CA 1
ATOM 643 C C . SER A 1 81 ? 3.743 14.646 8.749 1.00 82.62 81 SER A C 1
ATOM 645 O O . SER A 1 81 ? 3.702 13.438 8.982 1.00 82.62 81 SER A O 1
ATOM 647 N N . ALA A 1 82 ? 3.942 15.552 9.708 1.00 75.06 82 ALA A N 1
ATOM 648 C CA . ALA A 1 82 ? 4.003 15.193 11.122 1.00 75.06 82 ALA A CA 1
ATOM 649 C C . ALA A 1 82 ? 2.692 14.540 11.592 1.00 75.06 82 ALA A C 1
ATOM 651 O O . ALA A 1 82 ? 2.722 13.570 12.341 1.00 75.06 82 ALA A O 1
ATOM 652 N N . SER A 1 83 ? 1.544 15.030 11.111 1.00 76.25 83 SER A N 1
ATOM 653 C CA . SER A 1 83 ? 0.231 14.472 11.439 1.00 76.25 83 SER A CA 1
ATOM 654 C C . SER A 1 83 ? 0.059 13.042 10.928 1.00 76.25 83 SER A C 1
ATOM 656 O O . SER A 1 83 ? -0.403 12.195 11.685 1.00 76.25 83 SER A O 1
ATOM 658 N N . GLY A 1 84 ? 0.467 12.738 9.691 1.00 79.88 84 GLY A N 1
ATOM 659 C CA . GLY A 1 84 ? 0.379 11.379 9.154 1.00 79.88 84 GLY A CA 1
ATOM 660 C C . GLY A 1 84 ? 1.275 10.384 9.894 1.00 79.88 84 GLY A C 1
ATOM 661 O O . GLY A 1 84 ? 0.830 9.270 10.178 1.00 79.88 84 GLY A O 1
ATOM 662 N N . SER A 1 85 ? 2.487 10.796 10.291 1.00 81.56 85 SER A N 1
ATOM 663 C CA . SER A 1 85 ? 3.358 9.975 11.144 1.00 81.56 85 SER A CA 1
ATOM 664 C C . SER A 1 85 ? 2.721 9.692 12.505 1.00 81.56 85 SER A C 1
ATOM 666 O O . SER A 1 85 ? 2.627 8.531 12.884 1.00 81.56 85 SER A O 1
ATOM 668 N N . ILE A 1 86 ? 2.212 10.720 13.197 1.00 81.75 86 ILE A N 1
ATOM 669 C CA . ILE A 1 86 ? 1.571 10.564 14.516 1.00 81.75 86 ILE A CA 1
ATOM 670 C C . ILE A 1 86 ? 0.373 9.614 14.434 1.00 81.75 86 ILE A C 1
ATOM 672 O O . ILE A 1 86 ? 0.219 8.743 15.284 1.00 81.75 86 ILE A O 1
ATOM 676 N N . ILE A 1 87 ? -0.470 9.757 13.407 1.00 81.00 87 ILE A N 1
ATOM 677 C CA . ILE A 1 87 ? -1.635 8.887 13.209 1.00 81.00 87 ILE A CA 1
ATOM 678 C C . ILE A 1 87 ? -1.190 7.444 12.955 1.00 81.00 87 ILE A C 1
ATOM 680 O O . ILE A 1 87 ? -1.716 6.520 13.570 1.00 81.00 87 ILE A O 1
ATOM 684 N N . THR A 1 88 ? -0.213 7.250 12.067 1.00 84.62 88 THR A N 1
ATOM 685 C CA . THR A 1 88 ? 0.292 5.914 11.724 1.00 84.62 88 THR A CA 1
ATOM 686 C C . THR A 1 88 ? 0.917 5.232 12.940 1.00 84.62 88 THR A C 1
ATOM 688 O O . THR A 1 88 ? 0.647 4.060 13.178 1.00 84.62 88 THR A O 1
ATOM 691 N N . GLU A 1 89 ? 1.701 5.962 13.738 1.00 84.19 89 GLU A N 1
ATOM 692 C CA . GLU A 1 89 ? 2.297 5.461 14.981 1.00 84.19 89 GLU A CA 1
ATOM 693 C C . GLU A 1 89 ? 1.239 5.146 16.042 1.00 84.19 89 GLU A C 1
ATOM 695 O O . GLU A 1 89 ? 1.316 4.098 16.682 1.00 84.19 89 GLU A O 1
ATOM 700 N N . ALA A 1 90 ? 0.217 5.995 16.190 1.00 82.62 90 ALA A N 1
ATOM 701 C CA . ALA A 1 90 ? -0.889 5.738 17.106 1.00 82.62 90 ALA A CA 1
ATOM 702 C C . ALA A 1 90 ? -1.612 4.433 16.737 1.00 82.62 90 ALA A C 1
ATOM 704 O O . ALA A 1 90 ? -1.744 3.552 17.584 1.00 82.62 90 ALA A O 1
ATOM 705 N N . PHE A 1 91 ? -1.983 4.248 15.464 1.00 83.50 91 PHE A N 1
ATOM 706 C CA . PHE A 1 91 ? -2.591 2.994 15.008 1.00 83.50 91 PHE A CA 1
ATOM 707 C C . PHE A 1 91 ? -1.655 1.796 15.186 1.00 83.50 91 PHE A C 1
ATOM 709 O O . PHE A 1 91 ? -2.094 0.767 15.692 1.00 83.50 91 PHE A O 1
ATOM 716 N N . ALA A 1 92 ? -0.371 1.937 14.850 1.00 87.12 92 ALA A N 1
ATOM 717 C CA . ALA A 1 92 ? 0.626 0.880 15.011 1.00 87.12 92 ALA A CA 1
ATOM 718 C C . ALA A 1 92 ? 0.823 0.446 16.472 1.00 87.12 92 ALA A C 1
ATOM 720 O O . ALA A 1 92 ? 1.106 -0.722 16.726 1.00 87.12 92 ALA A O 1
ATOM 721 N N . SER A 1 93 ? 0.683 1.374 17.424 1.00 85.56 93 SER A N 1
ATOM 722 C CA . SER A 1 93 ? 0.806 1.085 18.857 1.00 85.56 93 SER A CA 1
ATOM 723 C C . SER A 1 93 ? -0.424 0.400 19.455 1.00 85.56 93 SER A C 1
ATOM 725 O O . SER A 1 93 ? -0.289 -0.337 20.430 1.00 85.56 93 SER A O 1
ATOM 727 N N . THR A 1 94 ? -1.610 0.623 18.880 1.00 82.00 94 THR A N 1
ATOM 728 C CA . THR A 1 94 ? -2.881 0.111 19.416 1.00 82.00 94 THR A CA 1
ATOM 729 C C . THR A 1 94 ? -3.360 -1.146 18.690 1.00 82.00 94 THR A C 1
ATOM 731 O O . THR A 1 94 ? -3.934 -2.033 19.317 1.00 82.00 94 THR A O 1
ATOM 734 N N . PHE A 1 95 ? -3.117 -1.255 17.380 1.00 83.81 95 PHE A N 1
ATOM 735 C CA . PHE A 1 95 ? -3.649 -2.319 16.530 1.00 83.81 95 PHE A CA 1
ATOM 736 C C . PHE A 1 95 ? -2.576 -2.944 15.628 1.00 83.81 95 PHE A C 1
ATOM 738 O O . PHE A 1 95 ? -1.672 -2.244 15.158 1.00 83.81 95 PHE A O 1
ATOM 745 N N . PRO A 1 96 ? -2.718 -4.235 15.266 1.00 88.31 96 PRO A N 1
ATOM 746 C CA . PRO A 1 96 ? -1.946 -4.843 14.186 1.00 88.31 96 PRO A CA 1
ATOM 747 C C . PRO A 1 96 ? -2.219 -4.131 12.849 1.00 88.31 96 PRO A C 1
ATOM 749 O O . PRO A 1 96 ? -3.191 -4.417 12.152 1.00 88.31 96 PRO A O 1
ATOM 752 N N . THR A 1 97 ? -1.362 -3.172 12.498 1.00 89.12 97 THR A N 1
ATOM 753 C CA . THR A 1 97 ? -1.565 -2.284 11.346 1.00 89.12 97 THR A CA 1
ATOM 754 C C . THR A 1 97 ? -0.771 -2.775 10.138 1.00 89.12 97 THR A C 1
ATOM 756 O O . THR A 1 97 ? 0.410 -3.099 10.244 1.00 89.12 97 THR A O 1
ATOM 759 N N . VAL A 1 98 ? -1.411 -2.805 8.968 1.00 91.38 98 VAL A N 1
ATOM 760 C CA . VAL A 1 98 ? -0.790 -3.169 7.685 1.00 91.38 98 VAL A CA 1
ATOM 761 C C . VAL A 1 98 ? -0.970 -2.018 6.707 1.00 91.38 98 VAL A C 1
ATOM 763 O O . VAL A 1 98 ? -2.068 -1.484 6.559 1.00 91.38 98 VAL A O 1
ATOM 766 N N . VAL A 1 99 ? 0.100 -1.650 6.006 1.00 90.88 99 VAL A N 1
ATOM 767 C CA . VAL A 1 99 ? 0.062 -0.607 4.979 1.00 90.88 99 VAL A CA 1
ATOM 768 C C . VAL A 1 99 ? -0.218 -1.254 3.627 1.00 90.88 99 VAL A C 1
ATOM 770 O O . VAL A 1 99 ? 0.531 -2.115 3.168 1.00 90.88 99 VAL A O 1
ATOM 773 N N . VAL A 1 100 ? -1.287 -0.820 2.959 1.00 91.00 100 VAL A N 1
ATOM 774 C CA . VAL A 1 100 ? -1.610 -1.256 1.594 1.00 91.00 100 VAL A CA 1
ATOM 775 C C . VAL A 1 100 ? -1.196 -0.171 0.606 1.00 91.00 100 VAL A C 1
ATOM 777 O O . VAL A 1 100 ? -1.793 0.904 0.548 1.00 91.00 100 VAL A O 1
ATOM 780 N N . TYR A 1 101 ? -0.174 -0.452 -0.198 1.00 90.88 101 TYR A N 1
ATOM 781 C CA . TYR A 1 101 ? 0.300 0.456 -1.235 1.00 90.88 101 TYR A CA 1
ATOM 782 C C . TYR A 1 101 ? -0.354 0.120 -2.575 1.00 90.88 101 TYR A C 1
ATOM 784 O O . TYR A 1 101 ? -0.043 -0.888 -3.211 1.00 90.88 101 TYR A O 1
ATOM 792 N N . VAL A 1 102 ? -1.283 0.978 -3.000 1.00 89.69 102 VAL A N 1
ATOM 793 C CA . VAL A 1 102 ? -2.070 0.783 -4.224 1.00 89.69 102 VAL A CA 1
ATOM 794 C C . VAL A 1 102 ? -1.308 1.287 -5.451 1.00 89.69 102 VAL A C 1
ATOM 796 O O . VAL A 1 102 ? -1.122 2.497 -5.626 1.00 89.69 102 VAL A O 1
ATOM 799 N N . VAL A 1 103 ? -0.930 0.358 -6.326 1.00 88.69 103 VAL A N 1
ATOM 800 C CA . VAL A 1 103 ? -0.213 0.591 -7.587 1.00 88.69 103 VAL A CA 1
ATOM 801 C C . VAL A 1 103 ? -1.197 0.620 -8.756 1.00 88.69 103 VAL A C 1
ATOM 803 O O . VAL A 1 103 ? -2.087 -0.220 -8.848 1.00 88.69 103 VAL A O 1
ATOM 806 N N . ASP A 1 104 ? -1.026 1.563 -9.682 1.00 89.00 104 ASP A N 1
ATOM 807 C CA . ASP A 1 104 ? -1.798 1.609 -10.932 1.00 89.00 104 ASP A CA 1
ATOM 808 C C . ASP A 1 104 ? -1.154 0.697 -11.991 1.00 89.00 104 ASP A C 1
ATOM 810 O O . ASP A 1 104 ? -0.172 1.078 -12.637 1.00 89.00 104 ASP A O 1
ATOM 814 N N . THR A 1 105 ? -1.688 -0.517 -12.163 1.00 86.94 105 THR A N 1
ATOM 815 C CA . THR A 1 105 ? -1.057 -1.565 -12.990 1.00 86.94 105 THR A CA 1
ATOM 816 C C . THR A 1 105 ? -0.841 -1.153 -14.452 1.00 86.94 105 THR A C 1
ATOM 818 O O . THR A 1 105 ? 0.274 -1.335 -14.941 1.00 86.94 105 THR A O 1
ATOM 821 N N . PRO A 1 106 ? -1.817 -0.543 -15.161 1.00 85.19 106 PRO A N 1
ATOM 822 C CA . PRO A 1 106 ? -1.621 -0.093 -16.541 1.00 85.19 106 PRO A CA 1
ATOM 823 C C . PRO A 1 106 ? -0.448 0.875 -16.722 1.00 85.19 106 PRO A C 1
ATOM 825 O O . PRO A 1 106 ? 0.275 0.782 -17.712 1.00 85.19 106 PRO A O 1
ATOM 828 N N . ARG A 1 107 ? -0.214 1.779 -15.761 1.00 83.38 107 ARG A N 1
ATOM 829 C CA . ARG A 1 107 ? 0.908 2.736 -15.811 1.00 83.38 107 ARG A CA 1
ATOM 830 C C . ARG A 1 107 ? 2.243 2.088 -15.461 1.00 83.38 107 ARG A C 1
ATOM 832 O O . ARG A 1 107 ? 3.276 2.472 -16.000 1.00 83.38 107 ARG A O 1
ATOM 839 N N . SER A 1 108 ? 2.216 1.084 -14.593 1.00 81.50 108 SER A N 1
ATOM 840 C CA . SER A 1 108 ? 3.388 0.306 -14.193 1.00 81.50 108 SER A CA 1
ATOM 841 C C . SER A 1 108 ? 3.833 -0.741 -15.220 1.00 81.50 108 SER A C 1
ATOM 843 O O . SER A 1 108 ? 4.761 -1.493 -14.947 1.00 81.50 108 SER A O 1
ATOM 845 N N . THR A 1 109 ? 3.235 -0.768 -16.415 1.00 78.81 109 THR A N 1
ATOM 846 C CA . THR A 1 109 ? 3.804 -1.479 -17.573 1.00 78.81 109 THR A CA 1
ATOM 847 C C . THR A 1 109 ? 5.101 -0.831 -18.059 1.00 78.81 109 THR A C 1
ATOM 849 O O . THR A 1 109 ? 5.968 -1.520 -18.590 1.00 78.81 109 THR A O 1
ATOM 852 N N . ASN A 1 110 ? 5.262 0.482 -17.848 1.00 81.25 110 ASN A N 1
ATOM 853 C CA . ASN A 1 110 ? 6.509 1.177 -18.125 1.00 81.25 110 ASN A CA 1
ATOM 854 C C . ASN A 1 110 ? 7.548 0.854 -17.026 1.00 81.25 110 ASN A C 1
ATOM 856 O O . ASN A 1 110 ? 7.301 1.182 -15.858 1.00 81.25 110 ASN A O 1
ATOM 860 N N . PRO A 1 111 ? 8.721 0.287 -17.378 1.00 75.88 111 PRO A N 1
ATOM 861 C CA . PRO A 1 111 ? 9.786 -0.057 -16.432 1.00 75.88 111 PRO A CA 1
ATOM 862 C C . PRO A 1 111 ? 10.225 1.089 -15.519 1.00 75.88 111 PRO A C 1
ATOM 864 O O . PRO A 1 111 ? 10.445 0.884 -14.327 1.00 75.88 111 PRO A O 1
ATOM 867 N N . VAL A 1 112 ? 10.319 2.309 -16.053 1.00 79.31 112 VAL A N 1
ATOM 868 C CA . VAL A 1 112 ? 10.761 3.481 -15.285 1.00 79.31 112 VAL A CA 1
ATOM 869 C C . VAL A 1 112 ? 9.730 3.814 -14.209 1.00 79.31 112 VAL A C 1
ATOM 871 O O . VAL A 1 112 ? 10.071 3.977 -13.040 1.00 79.31 112 VAL A O 1
ATOM 874 N N . THR A 1 113 ? 8.449 3.837 -14.582 1.00 83.69 113 THR A N 1
ATOM 875 C CA . THR A 1 113 ? 7.341 4.085 -13.652 1.00 83.69 113 THR A CA 1
ATOM 876 C C . THR A 1 113 ? 7.225 2.982 -12.602 1.00 83.69 113 THR A C 1
ATOM 878 O O . THR A 1 113 ? 6.956 3.271 -11.436 1.00 83.69 113 THR A O 1
ATOM 881 N N . PHE A 1 114 ? 7.442 1.723 -12.992 1.00 83.00 114 PHE A N 1
ATOM 882 C CA . PHE A 1 114 ? 7.475 0.600 -12.060 1.00 83.00 114 PHE A CA 1
ATOM 883 C C . PHE A 1 114 ? 8.591 0.762 -11.021 1.00 83.00 114 PHE A C 1
ATOM 885 O O . PHE A 1 114 ? 8.311 0.734 -9.824 1.00 83.00 114 PHE A O 1
ATOM 892 N N . MET A 1 115 ? 9.827 1.011 -11.465 1.00 80.62 115 MET A N 1
ATOM 893 C CA . MET A 1 115 ? 10.978 1.174 -10.573 1.00 80.62 115 MET A CA 1
ATOM 894 C C . MET A 1 115 ? 10.796 2.337 -9.602 1.00 80.62 115 MET A C 1
ATOM 896 O O . MET A 1 115 ? 11.049 2.181 -8.407 1.00 80.62 115 MET A O 1
ATOM 900 N N . SER A 1 116 ? 10.294 3.481 -10.076 1.00 84.75 116 SER A N 1
ATOM 901 C CA . SER A 1 116 ? 9.964 4.600 -9.192 1.00 84.75 116 SER A CA 1
ATOM 902 C C . SER A 1 116 ? 8.945 4.187 -8.129 1.00 84.75 116 SER A C 1
ATOM 904 O O . SER A 1 116 ? 9.176 4.429 -6.947 1.00 84.75 116 SER A O 1
ATOM 906 N N . ASN A 1 117 ? 7.857 3.509 -8.509 1.00 86.81 117 ASN A N 1
ATOM 907 C CA . ASN A 1 117 ? 6.846 3.045 -7.555 1.00 86.81 117 ASN A CA 1
ATOM 908 C C . ASN A 1 117 ? 7.414 2.062 -6.520 1.00 86.81 117 ASN A C 1
ATOM 910 O O . ASN A 1 117 ? 7.041 2.143 -5.351 1.00 86.81 117 ASN A O 1
ATOM 914 N N . MET A 1 118 ? 8.321 1.163 -6.913 1.00 85.81 118 MET A N 1
ATOM 915 C CA . MET A 1 118 ? 8.954 0.221 -5.981 1.00 85.81 118 MET A CA 1
ATOM 916 C C . MET A 1 118 ? 9.900 0.920 -5.003 1.00 85.81 118 MET A C 1
ATOM 918 O O . MET A 1 118 ? 9.853 0.638 -3.809 1.00 85.81 118 MET A O 1
ATOM 922 N N . LEU A 1 119 ? 10.690 1.894 -5.463 1.00 84.88 119 LEU A N 1
ATOM 923 C CA . LEU A 1 119 ? 11.522 2.719 -4.580 1.00 84.88 119 LEU A CA 1
ATOM 924 C C . LEU A 1 119 ? 10.677 3.537 -3.594 1.00 84.88 119 LEU A C 1
ATOM 926 O O . LEU A 1 119 ? 11.030 3.648 -2.418 1.00 84.88 119 LEU A O 1
ATOM 930 N N . TYR A 1 120 ? 9.532 4.062 -4.040 1.00 87.88 120 TYR A N 1
ATOM 931 C CA . TYR A 1 120 ? 8.576 4.731 -3.156 1.00 87.88 120 TYR A CA 1
ATOM 932 C C . TYR A 1 120 ? 7.985 3.774 -2.118 1.00 87.88 120 TYR A C 1
ATOM 934 O O . TYR A 1 120 ? 7.933 4.115 -0.938 1.00 87.88 120 TYR A O 1
ATOM 942 N N . ALA A 1 121 ? 7.562 2.580 -2.534 1.00 88.31 121 ALA A N 1
ATOM 943 C CA . ALA A 1 121 ? 7.044 1.552 -1.637 1.00 88.31 121 ALA A CA 1
ATOM 944 C C . ALA A 1 121 ? 8.094 1.141 -0.588 1.00 88.31 121 ALA A C 1
ATOM 946 O O . ALA A 1 121 ? 7.799 1.124 0.606 1.00 88.31 121 ALA A O 1
ATOM 947 N N . CYS A 1 122 ? 9.338 0.925 -1.017 1.00 87.12 122 CYS A N 1
ATOM 948 C CA . CYS A 1 122 ? 10.477 0.648 -0.146 1.00 87.12 122 CYS A CA 1
ATOM 949 C C . CYS A 1 122 ? 10.723 1.788 0.858 1.00 87.12 122 CYS A C 1
ATOM 951 O O . CYS A 1 122 ? 10.827 1.557 2.062 1.00 87.12 122 CYS A O 1
ATOM 953 N N . SER A 1 123 ? 10.693 3.042 0.402 1.00 88.38 123 SER A N 1
ATOM 954 C CA . SER A 1 123 ? 10.835 4.213 1.281 1.00 88.38 123 SER A CA 1
ATOM 955 C C . SER A 1 123 ? 9.748 4.270 2.363 1.00 88.38 123 SER A C 1
ATOM 957 O O . SER A 1 123 ? 10.025 4.616 3.511 1.00 88.38 123 SER A O 1
ATOM 959 N N . ILE A 1 124 ? 8.507 3.910 2.018 1.00 88.62 124 ILE A N 1
ATOM 960 C CA . ILE A 1 124 ? 7.382 3.867 2.964 1.00 88.62 124 ILE A CA 1
ATOM 961 C C . ILE A 1 124 ? 7.545 2.724 3.960 1.00 88.62 124 ILE A C 1
ATOM 963 O O . ILE A 1 124 ? 7.292 2.936 5.146 1.00 88.62 124 ILE A O 1
ATOM 967 N N . LEU A 1 125 ? 7.993 1.549 3.511 1.00 88.44 125 LEU A N 1
ATOM 968 C CA . LEU A 1 125 ? 8.279 0.416 4.391 1.00 88.44 125 LEU A CA 1
ATOM 969 C C . LEU A 1 125 ? 9.285 0.818 5.475 1.00 88.44 125 LEU A C 1
ATOM 971 O O . LEU A 1 125 ? 9.000 0.670 6.661 1.00 88.44 125 LEU A O 1
ATOM 975 N N . TYR A 1 126 ? 10.422 1.397 5.085 1.00 87.44 126 TYR A N 1
ATOM 976 C CA . TYR A 1 126 ? 11.453 1.805 6.043 1.00 87.44 126 TYR A CA 1
ATOM 977 C C . TYR A 1 126 ? 11.007 2.948 6.956 1.00 87.44 126 TYR A C 1
ATOM 979 O O . TYR A 1 126 ? 11.393 2.991 8.126 1.00 87.44 126 TYR A O 1
ATOM 987 N N . LYS A 1 127 ? 10.182 3.866 6.442 1.00 86.88 127 LYS A N 1
ATOM 988 C CA . LYS A 1 127 ? 9.669 4.988 7.228 1.00 86.88 127 LYS A CA 1
ATOM 989 C C . LYS A 1 127 ? 8.636 4.555 8.264 1.00 86.88 127 LYS A C 1
ATOM 991 O O . LYS A 1 127 ? 8.715 4.982 9.409 1.00 86.88 127 LYS A O 1
ATOM 996 N N . THR A 1 128 ? 7.662 3.748 7.853 1.00 87.38 128 THR A N 1
ATOM 997 C CA . THR A 1 128 ? 6.544 3.328 8.713 1.00 87.38 128 THR A CA 1
ATOM 998 C C . THR A 1 128 ? 6.905 2.145 9.602 1.00 87.38 128 THR A C 1
ATOM 1000 O O . THR A 1 128 ? 6.317 1.996 10.665 1.00 87.38 128 THR A O 1
ATOM 1003 N N . ARG A 1 129 ? 7.876 1.315 9.189 1.00 89.25 129 ARG A N 1
ATOM 1004 C CA . ARG A 1 129 ? 8.259 0.057 9.855 1.00 89.25 129 ARG A CA 1
ATOM 1005 C C . ARG A 1 129 ? 7.079 -0.898 10.060 1.00 89.25 129 ARG A C 1
ATOM 1007 O O . ARG A 1 129 ? 7.082 -1.707 10.983 1.00 89.25 129 ARG A O 1
ATOM 1014 N N . LEU A 1 130 ? 6.075 -0.799 9.192 1.00 90.19 130 LEU A N 1
ATOM 1015 C CA . LEU A 1 130 ? 4.880 -1.632 9.210 1.00 90.19 130 LEU A CA 1
ATOM 1016 C C . LEU A 1 130 ? 4.906 -2.641 8.061 1.00 90.19 130 LEU A C 1
ATOM 1018 O O . LEU A 1 130 ? 5.472 -2.345 7.008 1.00 90.19 130 LEU A O 1
ATOM 1022 N N . PRO A 1 131 ? 4.255 -3.809 8.211 1.00 90.88 131 PRO A N 1
ATOM 1023 C CA . PRO A 1 131 ? 4.068 -4.738 7.106 1.00 90.88 131 PRO A CA 1
ATOM 1024 C C . PRO A 1 131 ? 3.430 -4.033 5.901 1.00 90.88 131 PRO A C 1
ATOM 1026 O O . PRO A 1 131 ? 2.375 -3.409 6.028 1.00 90.88 131 PRO A O 1
ATOM 1029 N N . LEU A 1 132 ? 4.069 -4.147 4.736 1.00 90.00 132 LEU A N 1
ATOM 1030 C CA . LEU A 1 132 ? 3.624 -3.522 3.492 1.00 90.00 132 LEU A CA 1
ATOM 1031 C C . LEU A 1 132 ? 3.082 -4.578 2.525 1.00 90.00 132 LEU A C 1
ATOM 1033 O O . LEU A 1 132 ? 3.744 -5.577 2.246 1.00 90.00 132 LEU A O 1
ATOM 1037 N N . VAL A 1 133 ? 1.896 -4.328 1.973 1.00 91.00 133 VAL A N 1
ATOM 1038 C CA . VAL A 1 133 ? 1.302 -5.127 0.896 1.00 91.00 133 VAL A CA 1
ATOM 1039 C C . VAL A 1 133 ? 1.125 -4.253 -0.338 1.00 91.00 133 VAL A C 1
ATOM 1041 O O . VAL A 1 133 ? 0.481 -3.206 -0.286 1.00 91.00 133 VAL A O 1
ATOM 1044 N N . LEU A 1 134 ? 1.668 -4.692 -1.470 1.00 89.94 134 LEU A N 1
ATOM 1045 C CA . LEU A 1 134 ? 1.440 -4.060 -2.765 1.00 89.94 134 LEU A CA 1
ATOM 1046 C C . LEU A 1 134 ? 0.122 -4.548 -3.367 1.00 89.94 134 LEU A C 1
ATOM 1048 O O . LEU A 1 134 ? -0.012 -5.719 -3.718 1.00 89.94 134 LEU A O 1
ATOM 1052 N N . ALA A 1 135 ? -0.830 -3.640 -3.546 1.00 90.38 135 ALA A N 1
ATOM 1053 C CA . ALA A 1 135 ? -2.076 -3.914 -4.247 1.00 90.38 135 ALA A CA 1
ATOM 1054 C C . ALA A 1 135 ? -2.003 -3.345 -5.668 1.00 90.38 135 ALA A C 1
ATOM 1056 O O . ALA A 1 135 ? -2.145 -2.142 -5.883 1.00 90.38 135 ALA A O 1
ATOM 1057 N N . PHE A 1 136 ? -1.782 -4.211 -6.650 1.00 89.62 136 PHE A N 1
ATOM 1058 C CA . PHE A 1 136 ? -1.829 -3.860 -8.064 1.00 89.62 136 PHE A CA 1
ATOM 1059 C C . PHE A 1 136 ? -3.284 -3.709 -8.496 1.00 89.62 136 PHE A C 1
ATOM 1061 O O . PHE A 1 136 ? -3.976 -4.701 -8.695 1.00 89.62 136 PHE A O 1
ATOM 1068 N N . ASN A 1 137 ? -3.762 -2.472 -8.610 1.00 88.62 137 ASN A N 1
ATOM 1069 C CA . ASN A 1 137 ? -5.139 -2.168 -8.979 1.00 88.62 137 ASN A CA 1
ATOM 1070 C C . ASN A 1 137 ? -5.325 -2.134 -10.503 1.00 88.62 137 ASN A C 1
ATOM 1072 O O . ASN A 1 137 ? -4.367 -1.929 -11.252 1.00 88.62 137 ASN A O 1
ATOM 1076 N N . ARG A 1 138 ? -6.575 -2.266 -10.955 1.00 87.38 138 ARG A N 1
ATOM 1077 C CA . ARG A 1 138 ? -6.980 -2.299 -12.373 1.00 87.38 138 ARG A CA 1
ATOM 1078 C C . ARG A 1 138 ? -6.410 -3.489 -13.146 1.00 87.38 138 ARG A C 1
ATOM 1080 O O . ARG A 1 138 ? -5.996 -3.356 -14.301 1.00 87.38 138 ARG A O 1
ATOM 1087 N N . VAL A 1 139 ? -6.383 -4.664 -12.513 1.00 86.56 139 VAL A N 1
ATOM 1088 C CA . VAL A 1 139 ? -5.931 -5.897 -13.185 1.00 86.56 139 VAL A CA 1
ATOM 1089 C C . VAL A 1 139 ? -6.837 -6.346 -14.329 1.00 86.56 139 VAL A C 1
ATOM 1091 O O . VAL A 1 139 ? -6.407 -7.118 -15.182 1.00 86.56 139 VAL A O 1
ATOM 1094 N N . ASP A 1 140 ? -8.065 -5.832 -14.368 1.00 84.94 140 ASP A N 1
ATOM 1095 C CA . ASP A 1 140 ? -9.005 -5.965 -15.481 1.00 84.94 140 ASP A CA 1
ATOM 1096 C C . ASP A 1 140 ? -8.484 -5.331 -16.778 1.00 84.94 140 ASP A C 1
ATOM 1098 O O . ASP A 1 140 ? -8.795 -5.818 -17.862 1.00 84.94 140 ASP A O 1
ATOM 1102 N N . VAL A 1 141 ? -7.643 -4.296 -16.674 1.00 85.19 141 VAL A N 1
ATOM 1103 C CA . VAL A 1 141 ? -7.033 -3.620 -17.828 1.00 85.19 141 VAL A CA 1
ATOM 1104 C C . VAL A 1 141 ? -5.659 -4.206 -18.160 1.00 85.19 141 VAL A C 1
ATOM 1106 O O . VAL A 1 141 ? -5.330 -4.384 -19.331 1.00 85.19 141 VAL A O 1
ATOM 1109 N N . ALA A 1 142 ? -4.834 -4.502 -17.150 1.00 81.06 142 ALA A N 1
ATOM 1110 C CA . ALA A 1 142 ? -3.473 -5.005 -17.347 1.00 81.06 142 ALA A CA 1
ATOM 1111 C C . ALA A 1 142 ? -3.084 -6.046 -16.289 1.00 81.06 142 ALA A C 1
ATOM 1113 O O . ALA A 1 142 ? -3.250 -5.828 -15.093 1.00 81.06 142 ALA A O 1
ATOM 1114 N N . LYS A 1 143 ? -2.493 -7.173 -16.706 1.00 78.75 143 LYS A N 1
ATOM 1115 C CA . LYS A 1 143 ? -2.071 -8.236 -15.777 1.00 78.75 143 LYS A CA 1
ATOM 1116 C C . LYS A 1 143 ? -0.832 -7.820 -14.975 1.00 78.75 143 LYS A C 1
ATOM 1118 O O . LYS A 1 143 ? 0.223 -7.564 -15.545 1.00 78.75 143 LYS A O 1
ATOM 1123 N N . HIS A 1 144 ? -0.932 -7.870 -13.648 1.00 75.56 144 HIS A N 1
ATOM 1124 C CA . HIS A 1 144 ? 0.149 -7.487 -12.729 1.00 75.56 144 HIS A CA 1
ATOM 1125 C C . HIS A 1 144 ? 1.353 -8.450 -12.707 1.00 75.56 144 HIS A C 1
ATOM 1127 O O . HIS A 1 144 ? 2.458 -8.022 -12.387 1.00 75.56 144 HIS A O 1
ATOM 1133 N N . LYS A 1 145 ? 1.180 -9.729 -13.086 1.00 72.62 145 LYS A N 1
ATOM 1134 C CA . LYS A 1 145 ? 2.275 -10.726 -13.104 1.00 72.62 145 LYS A CA 1
ATOM 1135 C C . LYS A 1 145 ? 3.452 -10.304 -13.990 1.00 72.62 145 LYS A C 1
ATOM 1137 O O . LYS A 1 145 ? 4.599 -10.435 -13.585 1.00 72.62 145 LYS A O 1
ATOM 1142 N N . LEU A 1 146 ? 3.157 -9.722 -15.152 1.00 62.44 146 LEU A N 1
ATOM 1143 C CA . LEU A 1 146 ? 4.173 -9.206 -16.074 1.00 62.44 146 LEU A CA 1
ATOM 1144 C C . LEU A 1 146 ? 5.002 -8.078 -15.447 1.00 62.44 146 LEU A C 1
ATOM 1146 O O . LEU A 1 146 ? 6.204 -8.018 -15.667 1.00 62.44 146 LEU A O 1
ATOM 1150 N N . ALA A 1 147 ? 4.388 -7.210 -14.640 1.00 66.31 147 ALA A N 1
ATOM 1151 C CA . ALA A 1 147 ? 5.105 -6.120 -13.980 1.00 66.31 147 ALA A CA 1
ATOM 1152 C C . ALA A 1 147 ? 6.085 -6.643 -12.915 1.00 66.31 147 ALA A C 1
ATOM 1154 O O . ALA A 1 147 ? 7.200 -6.140 -12.810 1.00 66.31 147 ALA A O 1
ATOM 1155 N N . LEU A 1 148 ? 5.701 -7.687 -12.174 1.00 69.00 148 LEU A N 1
ATOM 1156 C CA . LEU A 1 148 ? 6.566 -8.330 -11.179 1.00 69.00 148 LEU A CA 1
ATOM 1157 C C . LEU A 1 148 ? 7.762 -9.040 -11.824 1.00 69.00 148 LEU A C 1
ATOM 1159 O O . LEU A 1 148 ? 8.889 -8.874 -11.365 1.00 69.00 148 LEU A O 1
ATOM 1163 N N . GLU A 1 149 ? 7.529 -9.781 -12.910 1.00 67.62 149 GLU A N 1
ATOM 1164 C CA . GLU A 1 149 ? 8.600 -10.446 -13.664 1.00 67.62 149 GLU A CA 1
ATOM 1165 C C . GLU A 1 149 ? 9.581 -9.439 -14.276 1.00 67.62 149 GLU A C 1
ATOM 1167 O O . GLU A 1 149 ? 10.793 -9.650 -14.250 1.00 67.62 149 GLU A O 1
ATOM 1172 N N . VAL A 1 150 ? 9.072 -8.327 -14.813 1.00 64.75 150 VAL A N 1
ATOM 1173 C CA . VAL A 1 150 ? 9.904 -7.237 -15.339 1.00 64.75 150 VAL A CA 1
ATOM 1174 C C . VAL A 1 150 ? 10.706 -6.575 -14.216 1.00 64.75 150 VAL A C 1
ATOM 1176 O O . VAL A 1 150 ? 11.892 -6.318 -14.400 1.00 64.75 150 VAL A O 1
ATOM 1179 N N . GLY A 1 151 ? 10.103 -6.356 -13.046 1.00 65.38 151 GLY A N 1
ATOM 1180 C CA . GLY A 1 151 ? 10.783 -5.805 -11.873 1.00 65.38 151 GLY A CA 1
ATOM 1181 C C . GLY A 1 151 ? 11.978 -6.637 -11.414 1.00 65.38 151 GLY A C 1
ATOM 1182 O O . GLY A 1 151 ? 13.072 -6.102 -11.243 1.00 65.38 151 GLY A O 1
ATOM 1183 N N . TRP A 1 152 ? 11.785 -7.952 -11.294 1.00 70.06 152 TRP A N 1
ATOM 1184 C CA . TRP A 1 152 ? 12.852 -8.892 -10.939 1.00 70.06 152 TRP A CA 1
ATOM 1185 C C . TRP A 1 152 ? 13.994 -8.883 -11.958 1.00 70.06 152 TRP A C 1
ATOM 1187 O O . TRP A 1 152 ? 15.154 -8.724 -11.586 1.00 70.06 152 TRP A O 1
ATOM 1197 N N . LYS A 1 153 ? 13.669 -8.941 -13.254 1.00 67.88 153 LYS A N 1
ATOM 1198 C CA . LYS A 1 153 ? 14.677 -8.902 -14.327 1.00 67.88 153 LYS A CA 1
ATOM 1199 C C . LYS A 1 153 ? 15.490 -7.607 -14.341 1.00 67.88 153 LYS A C 1
ATOM 1201 O O . LYS A 1 153 ? 16.669 -7.626 -14.680 1.00 67.88 153 LYS A O 1
ATOM 1206 N N . ILE A 1 154 ? 14.879 -6.474 -13.991 1.00 66.38 154 ILE A N 1
ATOM 1207 C CA . ILE A 1 154 ? 15.584 -5.187 -13.907 1.00 66.38 154 ILE A CA 1
ATOM 1208 C C . ILE A 1 154 ? 16.559 -5.178 -12.727 1.00 66.38 154 ILE A C 1
ATOM 1210 O O . ILE A 1 154 ? 17.671 -4.676 -12.879 1.00 66.38 154 ILE A O 1
ATOM 1214 N N . LEU A 1 155 ? 16.175 -5.743 -11.578 1.00 69.19 155 LEU A N 1
ATOM 1215 C CA . LEU A 1 155 ? 17.066 -5.859 -10.423 1.00 69.19 155 LEU A CA 1
ATOM 1216 C C . LEU A 1 155 ? 18.272 -6.757 -10.737 1.00 69.19 155 LEU A C 1
ATOM 1218 O O . LEU A 1 155 ? 19.407 -6.373 -10.462 1.00 69.19 155 LEU A O 1
ATOM 1222 N N . GLU A 1 156 ? 18.042 -7.897 -11.391 1.00 73.62 156 GLU A N 1
ATOM 1223 C CA . GLU A 1 156 ? 19.110 -8.799 -11.845 1.00 73.62 156 GLU A CA 1
ATOM 1224 C C . GLU A 1 156 ? 20.058 -8.110 -12.835 1.00 73.62 156 GLU A C 1
ATOM 1226 O O . GLU A 1 156 ? 21.278 -8.165 -12.675 1.00 73.62 156 GLU A O 1
ATOM 1231 N N . ALA A 1 157 ? 19.514 -7.399 -13.828 1.00 73.31 157 ALA A N 1
ATOM 1232 C CA . ALA A 1 157 ? 20.315 -6.634 -14.779 1.00 73.31 157 ALA A CA 1
ATOM 1233 C C . ALA A 1 157 ? 21.117 -5.515 -14.089 1.00 73.31 157 ALA A C 1
ATOM 1235 O O . ALA A 1 157 ? 22.271 -5.263 -14.444 1.00 73.31 157 ALA A O 1
ATOM 1236 N N . PHE A 1 158 ? 20.533 -4.864 -13.078 1.00 73.00 158 PHE A N 1
ATOM 1237 C CA . PHE A 1 158 ? 21.221 -3.863 -12.269 1.00 73.00 158 PHE A CA 1
ATOM 1238 C C . PHE A 1 158 ? 22.381 -4.490 -11.486 1.00 73.00 158 PHE A C 1
ATOM 1240 O O . PHE A 1 158 ? 23.497 -3.978 -11.562 1.00 73.00 158 PHE A O 1
ATOM 1247 N N . HIS A 1 159 ? 22.167 -5.634 -10.828 1.00 72.19 159 HIS A N 1
ATOM 1248 C CA . HIS A 1 159 ? 23.224 -6.378 -10.134 1.00 72.19 159 HIS A CA 1
ATOM 1249 C C . HIS A 1 159 ? 24.361 -6.771 -11.084 1.00 72.19 159 HIS A C 1
ATOM 1251 O O . HIS A 1 159 ? 25.520 -6.477 -10.796 1.00 72.19 159 HIS A O 1
ATOM 1257 N N . ALA A 1 160 ? 24.036 -7.329 -12.254 1.00 76.19 160 ALA A N 1
ATOM 1258 C CA . ALA A 1 160 ? 25.027 -7.702 -13.261 1.00 76.19 160 ALA A CA 1
ATOM 1259 C C . ALA A 1 160 ? 25.874 -6.499 -13.723 1.00 76.19 160 ALA A C 1
ATOM 1261 O O . ALA A 1 160 ? 27.088 -6.611 -13.886 1.00 76.19 160 ALA A O 1
ATOM 1262 N N . SER A 1 161 ? 25.261 -5.319 -13.872 1.00 73.75 161 SER A N 1
ATOM 1263 C CA . SER A 1 161 ? 25.981 -4.088 -14.236 1.00 73.75 161 SER A CA 1
ATOM 1264 C C . SER A 1 161 ? 26.886 -3.542 -13.121 1.00 73.75 161 SER A C 1
ATOM 1266 O O . SER A 1 161 ? 27.873 -2.847 -13.389 1.00 73.75 161 SER A O 1
ATOM 1268 N N . LEU A 1 162 ? 26.567 -3.842 -11.858 1.00 70.81 162 LEU A N 1
ATOM 1269 C CA . LEU A 1 162 ? 27.373 -3.443 -10.706 1.00 70.81 162 LEU 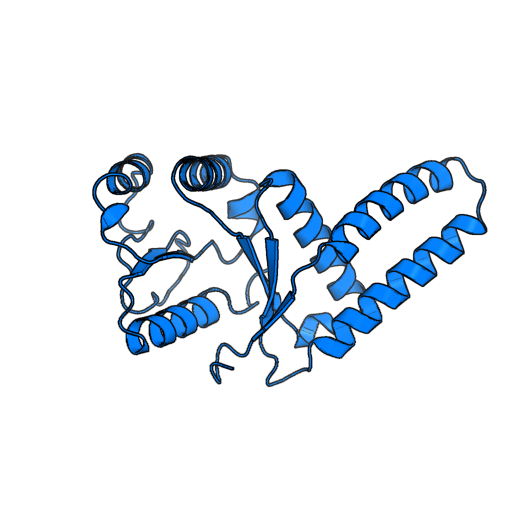A CA 1
ATOM 1270 C C . LEU A 1 162 ? 28.592 -4.344 -10.524 1.00 70.81 162 LEU A C 1
ATOM 1272 O O . LEU A 1 162 ? 29.641 -3.856 -10.112 1.00 70.81 162 LEU A O 1
ATOM 1276 N N . GLU A 1 163 ? 28.490 -5.624 -10.878 1.00 69.06 163 GLU A N 1
ATOM 1277 C CA . GLU A 1 163 ? 29.623 -6.555 -10.834 1.00 69.06 163 GLU A CA 1
ATOM 1278 C C . GLU A 1 163 ? 30.715 -6.209 -11.852 1.00 69.06 163 GLU A C 1
ATOM 1280 O O . GLU A 1 163 ? 31.893 -6.447 -11.589 1.00 69.06 163 GLU A O 1
ATOM 1285 N N . SER A 1 164 ? 30.359 -5.578 -12.976 1.00 69.38 164 SER A N 1
ATOM 1286 C CA . SER A 1 164 ? 31.330 -5.154 -13.991 1.00 69.38 164 SER A CA 1
ATOM 1287 C C . SER A 1 164 ? 32.094 -3.867 -13.652 1.00 69.38 164 SER A C 1
ATOM 1289 O O . SER A 1 164 ? 33.074 -3.556 -14.323 1.00 69.38 164 SER A O 1
ATOM 1291 N N . ASN A 1 165 ? 31.663 -3.094 -12.647 1.00 66.44 165 ASN A N 1
ATOM 1292 C CA . ASN A 1 165 ? 32.214 -1.768 -12.346 1.00 66.44 165 ASN A CA 1
ATOM 1293 C C . ASN A 1 165 ? 32.864 -1.727 -10.951 1.00 66.44 165 ASN A C 1
ATOM 1295 O O . ASN A 1 165 ? 32.211 -1.981 -9.945 1.00 66.44 165 ASN A O 1
ATOM 1299 N N . THR A 1 166 ? 34.136 -1.329 -10.857 1.00 66.44 166 THR A N 1
ATOM 1300 C CA . THR A 1 166 ? 34.923 -1.304 -9.598 1.00 66.44 166 THR A CA 1
ATOM 1301 C C . THR A 1 166 ? 35.130 0.101 -9.005 1.00 66.44 166 THR A C 1
ATOM 1303 O O . THR A 1 166 ? 35.998 0.307 -8.159 1.00 66.44 166 THR A O 1
ATOM 1306 N N . SER A 1 167 ? 34.343 1.089 -9.441 1.00 77.44 167 SER A N 1
ATOM 1307 C CA . SER A 1 167 ? 34.425 2.475 -8.953 1.00 77.44 167 SER A CA 1
ATOM 1308 C C . SER A 1 167 ? 33.926 2.628 -7.506 1.00 77.44 167 SER A C 1
ATOM 1310 O O . SER A 1 167 ? 33.081 1.874 -7.048 1.00 77.44 167 SER A O 1
ATOM 1312 N N . TYR A 1 168 ? 34.343 3.674 -6.786 1.00 69.00 168 TYR A N 1
ATOM 1313 C CA . TYR A 1 168 ? 33.804 3.996 -5.450 1.00 69.00 168 TYR A CA 1
ATOM 1314 C C . TYR A 1 168 ? 32.264 4.117 -5.433 1.00 69.00 168 TYR A C 1
ATOM 1316 O O . TYR A 1 168 ? 31.601 3.688 -4.488 1.00 69.00 168 TYR A O 1
ATOM 1324 N N . THR A 1 169 ? 31.678 4.636 -6.516 1.00 70.25 169 THR A N 1
ATOM 1325 C CA . THR A 1 169 ? 30.222 4.685 -6.713 1.00 70.25 169 THR A CA 1
ATOM 1326 C C . THR A 1 169 ? 29.573 3.303 -6.810 1.00 70.25 169 THR A C 1
ATOM 1328 O O . THR A 1 169 ? 28.408 3.168 -6.436 1.00 70.25 169 THR A O 1
ATOM 1331 N N . SER A 1 170 ? 30.295 2.269 -7.254 1.00 73.81 170 SER A N 1
ATOM 1332 C CA . SER A 1 170 ? 29.751 0.910 -7.330 1.00 73.81 170 SER A CA 1
ATOM 1333 C C . SER A 1 170 ? 29.650 0.248 -5.958 1.00 73.81 170 SER A C 1
ATOM 1335 O O . SER A 1 170 ? 28.697 -0.489 -5.728 1.00 73.81 170 SER A O 1
ATOM 1337 N N . THR A 1 171 ? 30.528 0.579 -5.003 1.00 77.44 171 THR A N 1
ATOM 1338 C CA . THR A 1 171 ? 30.413 0.100 -3.614 1.00 77.44 171 THR A CA 1
ATOM 1339 C C . THR A 1 171 ? 29.129 0.597 -2.948 1.00 77.44 171 THR A C 1
ATOM 1341 O O . THR A 1 171 ? 28.402 -0.196 -2.353 1.00 77.44 171 THR A O 1
ATOM 1344 N N . LEU A 1 172 ? 28.802 1.889 -3.086 1.00 78.12 172 LEU A N 1
ATOM 1345 C CA . LEU A 1 172 ? 27.540 2.442 -2.574 1.00 78.12 172 LEU A CA 1
ATOM 1346 C C . LEU A 1 172 ? 26.331 1.805 -3.268 1.00 78.12 172 LEU A C 1
ATOM 1348 O O . LEU A 1 172 ? 25.374 1.400 -2.609 1.00 78.12 172 LEU A O 1
ATOM 1352 N N . ALA A 1 173 ? 26.385 1.696 -4.594 1.00 76.38 173 ALA A N 1
ATOM 1353 C CA . ALA A 1 173 ? 25.298 1.117 -5.365 1.00 76.38 173 ALA A CA 1
ATOM 1354 C C . ALA A 1 173 ? 25.062 -0.362 -5.014 1.00 76.38 173 ALA A C 1
ATOM 1356 O O . ALA A 1 173 ? 23.911 -0.785 -4.958 1.00 76.38 173 ALA A O 1
ATOM 1357 N N . ARG A 1 174 ? 26.115 -1.119 -4.680 1.00 78.50 174 ARG A N 1
ATOM 1358 C CA . ARG A 1 174 ? 26.011 -2.501 -4.188 1.00 78.50 174 ARG A CA 1
ATOM 1359 C C . ARG A 1 174 ? 25.302 -2.576 -2.836 1.00 78.50 174 ARG A C 1
ATOM 1361 O O . ARG A 1 174 ? 24.408 -3.397 -2.670 1.00 78.50 174 ARG A O 1
ATOM 1368 N N . SER A 1 175 ? 25.628 -1.683 -1.900 1.00 81.31 175 SER A N 1
ATOM 1369 C CA . SER A 1 175 ? 24.920 -1.602 -0.613 1.00 81.31 175 SER A CA 1
ATOM 1370 C C . SER A 1 175 ? 23.436 -1.267 -0.788 1.00 81.31 175 SER A C 1
ATOM 1372 O O . SER A 1 175 ? 22.588 -1.845 -0.114 1.00 81.31 175 SER A O 1
ATOM 1374 N N . MET A 1 176 ? 23.102 -0.366 -1.717 1.00 76.94 176 MET A N 1
ATOM 1375 C CA . MET A 1 176 ? 21.705 -0.046 -2.034 1.00 76.94 176 MET A CA 1
ATOM 1376 C C . MET A 1 176 ? 20.981 -1.209 -2.717 1.00 76.94 176 MET A C 1
ATOM 1378 O O . MET A 1 176 ? 19.800 -1.424 -2.457 1.00 76.94 176 MET A O 1
ATOM 1382 N N . SER A 1 177 ? 21.668 -1.961 -3.578 1.00 79.31 177 SER A N 1
ATOM 1383 C CA . SER A 1 177 ? 21.070 -3.095 -4.283 1.00 79.31 177 SER A CA 1
ATOM 1384 C C . SER A 1 177 ? 20.717 -4.234 -3.322 1.00 79.31 177 SER A C 1
ATOM 1386 O O . SER A 1 177 ? 19.627 -4.783 -3.435 1.00 79.31 177 SER A O 1
ATOM 1388 N N . LEU A 1 178 ? 21.553 -4.502 -2.313 1.00 80.25 178 LEU A N 1
ATOM 1389 C CA . LEU A 1 178 ? 21.242 -5.467 -1.250 1.00 80.25 178 LEU A CA 1
ATOM 1390 C C . LEU A 1 178 ? 19.980 -5.083 -0.461 1.00 80.25 178 LEU A C 1
ATOM 1392 O O . LEU A 1 178 ? 19.129 -5.932 -0.213 1.00 80.25 178 LEU A O 1
ATOM 1396 N N . ALA A 1 179 ? 19.823 -3.801 -0.109 1.00 78.38 179 ALA A N 1
ATOM 1397 C CA . ALA A 1 179 ? 18.621 -3.324 0.581 1.00 78.38 179 ALA A CA 1
ATOM 1398 C C . ALA A 1 179 ? 17.356 -3.464 -0.287 1.00 78.38 179 ALA A C 1
ATOM 1400 O O . ALA A 1 179 ? 16.271 -3.756 0.214 1.00 78.38 179 ALA A O 1
ATOM 1401 N N . LEU A 1 180 ? 17.484 -3.271 -1.604 1.00 78.44 180 LEU A N 1
ATOM 1402 C CA . LEU A 1 180 ? 16.381 -3.506 -2.535 1.00 78.44 180 LEU A CA 1
ATOM 1403 C C . LEU A 1 180 ? 16.066 -4.993 -2.681 1.00 78.44 180 LEU A C 1
ATOM 1405 O O . LEU A 1 180 ? 14.893 -5.344 -2.732 1.00 78.44 180 LEU A O 1
ATOM 1409 N N . ASP A 1 181 ? 17.072 -5.859 -2.718 1.00 79.62 181 ASP A N 1
ATOM 1410 C CA . ASP A 1 181 ? 16.878 -7.307 -2.801 1.00 79.62 181 ASP A CA 1
ATOM 1411 C C . ASP A 1 181 ? 16.089 -7.836 -1.593 1.00 79.62 181 ASP A C 1
ATOM 1413 O O . ASP A 1 181 ? 15.070 -8.507 -1.758 1.00 79.62 181 ASP A O 1
ATOM 1417 N N . GLU A 1 182 ? 16.450 -7.414 -0.378 1.00 81.69 182 GLU A N 1
ATOM 1418 C CA . GLU A 1 182 ? 15.692 -7.746 0.836 1.00 81.69 182 GLU A CA 1
ATOM 1419 C C . GLU A 1 182 ? 14.228 -7.267 0.759 1.00 81.69 182 GLU A C 1
ATOM 1421 O O . GLU A 1 182 ? 13.303 -7.983 1.163 1.00 81.69 182 GLU A O 1
ATOM 1426 N N . PHE A 1 183 ? 13.997 -6.078 0.191 1.00 84.06 183 PHE A N 1
ATOM 1427 C CA . PHE A 1 183 ? 12.654 -5.556 -0.055 1.00 84.06 183 PHE A CA 1
ATOM 1428 C C . PHE A 1 183 ? 11.866 -6.420 -1.054 1.00 84.06 183 PHE A C 1
ATOM 1430 O O . PHE A 1 183 ? 10.706 -6.743 -0.794 1.00 84.06 183 PHE A O 1
ATOM 1437 N N . TYR A 1 184 ? 12.476 -6.816 -2.177 1.00 79.06 184 TYR A N 1
ATOM 1438 C CA . TYR A 1 184 ? 11.820 -7.621 -3.215 1.00 79.06 184 TYR A CA 1
ATOM 1439 C C . TYR A 1 184 ? 11.552 -9.067 -2.773 1.00 79.06 184 TYR A C 1
ATOM 1441 O O . TYR A 1 184 ? 10.519 -9.625 -3.144 1.00 79.06 184 TYR A O 1
ATOM 1449 N N . GLN A 1 185 ? 12.423 -9.666 -1.958 1.00 79.31 185 GLN A N 1
ATOM 1450 C CA . GLN A 1 185 ? 12.232 -11.022 -1.425 1.00 79.31 185 GLN A CA 1
ATOM 1451 C C . GLN A 1 185 ? 11.059 -11.104 -0.441 1.00 79.31 185 GLN A C 1
ATOM 1453 O O . GLN A 1 185 ? 10.301 -12.073 -0.447 1.00 79.31 185 GLN A O 1
ATOM 1458 N N . ASN A 1 186 ? 10.867 -10.064 0.373 1.00 79.81 186 ASN A N 1
ATOM 1459 C CA . ASN A 1 186 ? 9.776 -9.992 1.349 1.00 79.81 186 ASN A CA 1
ATOM 1460 C C . ASN A 1 186 ? 8.494 -9.358 0.784 1.00 79.81 186 ASN A C 1
ATOM 1462 O O . ASN A 1 186 ? 7.526 -9.119 1.515 1.00 79.81 186 ASN A O 1
ATOM 1466 N N . LEU A 1 187 ? 8.473 -9.082 -0.519 1.00 78.69 187 LEU A N 1
ATOM 1467 C CA . LEU A 1 187 ? 7.413 -8.338 -1.171 1.00 78.69 187 LEU A CA 1
ATOM 1468 C C . LEU A 1 187 ? 6.122 -9.154 -1.256 1.00 78.69 187 LEU A C 1
ATOM 1470 O O . LEU A 1 187 ? 5.963 -10.046 -2.091 1.00 78.69 187 LEU A O 1
ATOM 1474 N N . ARG A 1 188 ? 5.136 -8.799 -0.431 1.00 84.31 188 ARG A N 1
ATOM 1475 C CA . ARG A 1 188 ? 3.778 -9.335 -0.556 1.00 84.31 188 ARG A CA 1
ATOM 1476 C C . ARG A 1 188 ? 3.009 -8.506 -1.569 1.00 84.31 188 ARG A C 1
ATOM 1478 O O . ARG A 1 188 ? 2.812 -7.309 -1.370 1.00 84.31 188 ARG A O 1
ATOM 1485 N N . SER A 1 189 ? 2.557 -9.140 -2.646 1.00 86.44 189 SER A N 1
ATOM 1486 C CA . SER A 1 189 ? 1.776 -8.473 -3.683 1.00 86.44 189 SER A CA 1
ATOM 1487 C C . SER A 1 189 ? 0.498 -9.227 -4.019 1.00 86.44 189 SER A C 1
ATOM 1489 O O . SER A 1 189 ? 0.450 -10.455 -3.980 1.00 86.44 189 SER A O 1
ATOM 1491 N N . VAL A 1 190 ? -0.545 -8.468 -4.341 1.00 88.38 190 VAL A N 1
ATOM 1492 C CA . VAL A 1 190 ? -1.844 -8.973 -4.785 1.00 88.38 190 VAL A CA 1
ATOM 1493 C C . VAL A 1 190 ? -2.327 -8.159 -5.976 1.00 88.38 190 VAL A C 1
ATOM 1495 O O . VAL A 1 190 ? -2.130 -6.945 -6.038 1.00 88.38 190 VAL A O 1
ATOM 1498 N N . GLY A 1 191 ? -2.951 -8.828 -6.938 1.00 88.12 191 GLY A N 1
ATOM 1499 C CA . GLY A 1 191 ? -3.649 -8.175 -8.036 1.00 88.12 191 GLY A CA 1
ATOM 1500 C C . GLY A 1 191 ? -5.120 -8.024 -7.708 1.00 88.12 191 GLY A C 1
ATOM 1501 O O . GLY A 1 191 ? -5.752 -9.016 -7.372 1.00 88.12 191 GLY A O 1
ATOM 1502 N N . VAL A 1 192 ? -5.646 -6.809 -7.827 1.00 88.94 192 VAL A N 1
ATOM 1503 C CA . VAL A 1 192 ? -7.035 -6.487 -7.500 1.00 88.94 192 VAL A CA 1
ATOM 1504 C C . VAL A 1 192 ? -7.688 -5.661 -8.603 1.00 88.94 192 VAL A C 1
ATOM 1506 O O . VAL A 1 192 ? -7.058 -4.821 -9.253 1.00 88.94 192 VAL A O 1
ATOM 1509 N N . SER A 1 193 ? -8.980 -5.872 -8.817 1.00 90.06 193 SER A N 1
ATOM 1510 C CA . SER A 1 193 ? -9.818 -4.970 -9.602 1.00 90.06 193 SER A CA 1
ATOM 1511 C C . SER A 1 193 ? -10.840 -4.334 -8.678 1.00 90.06 193 SER A C 1
ATOM 1513 O O . SER A 1 193 ? -11.811 -4.969 -8.275 1.00 90.06 193 SER A O 1
ATOM 1515 N N . ALA A 1 194 ? -10.663 -3.049 -8.366 1.00 86.12 194 ALA A N 1
ATOM 1516 C CA . ALA A 1 194 ? -11.644 -2.315 -7.569 1.00 86.12 194 ALA A CA 1
ATOM 1517 C C . ALA A 1 194 ? -13.027 -2.218 -8.252 1.00 86.12 194 ALA A C 1
ATOM 1519 O O . ALA A 1 194 ? -14.028 -2.001 -7.574 1.00 86.12 194 ALA A O 1
ATOM 1520 N N . ILE A 1 195 ? -13.090 -2.386 -9.579 1.00 85.06 195 ILE A N 1
ATOM 1521 C CA . ILE A 1 195 ? -14.334 -2.334 -10.359 1.00 85.06 195 ILE A CA 1
ATOM 1522 C C . ILE A 1 195 ? -15.036 -3.694 -10.335 1.00 85.06 195 ILE A C 1
ATOM 1524 O O . ILE A 1 195 ? -16.216 -3.768 -10.001 1.00 85.06 195 ILE A O 1
ATOM 1528 N N . LEU A 1 196 ? -14.316 -4.775 -10.652 1.00 84.94 196 LEU A N 1
ATOM 1529 C CA . LEU A 1 196 ? -14.903 -6.118 -10.715 1.00 84.94 196 LEU A CA 1
ATOM 1530 C C . LEU A 1 196 ? -15.035 -6.764 -9.322 1.00 84.94 196 LEU A C 1
ATOM 1532 O O . LEU A 1 196 ? -15.955 -7.540 -9.071 1.00 84.94 196 LEU A O 1
ATOM 1536 N N . GLY A 1 197 ? -14.177 -6.396 -8.368 1.00 79.44 197 GLY A N 1
ATOM 1537 C CA . GLY A 1 197 ? -14.084 -7.005 -7.034 1.00 79.44 197 GLY A CA 1
ATOM 1538 C C . GLY A 1 197 ? -13.364 -8.343 -6.984 1.00 79.44 197 GLY A C 1
ATOM 1539 O O . GLY A 1 197 ? -13.662 -9.137 -6.098 1.00 79.44 197 GLY A O 1
ATOM 1540 N N . THR A 1 198 ? -12.483 -8.591 -7.948 1.00 71.19 198 THR A N 1
ATOM 1541 C CA . THR A 1 198 ? -11.577 -9.746 -7.994 1.00 71.19 198 THR A CA 1
ATOM 1542 C C . THR A 1 198 ? -10.234 -9.408 -7.385 1.00 71.19 198 THR A C 1
ATOM 1544 O O . THR A 1 198 ? -9.793 -8.258 -7.631 1.00 71.19 198 THR A O 1
#

Radius of gyration: 18.68 Å; chains: 1; bounding box: 56×30×42 Å

Sequence (198 aa):
MAGSGKTTFLRRLVSHTESTSRRGYVMNLDPAVMTLPLGTNIDIRDTVRYKEVISVNENWAEQLDYVLVDTPGQIEIFTWSASGSIITEAFASTFPTVVVYVVDTPRSTNPVTFMSNMLYACSILYKTRLPLVLAFNRVDVAKHKLALEVGWKILEAFHASLESNTSYTSTLARSMSLALDEFYQNLRSVGVSAILGT

Secondary structure (DSSP, 8-state):
-TTS-HHHHHHHHHHHHHHTT--EEEEE--TT-SSPPTT-SEETTT---HHHHHHTHHHHTTT-SEEEEE--SSHHHHHSSHHHHHHHHHHHHHS---EEEEEETTGGGSHHHHHHHHHHHHHHHHHH-S-EEEEEE-TTTS-HHHHHHHHHHHHHHHHHHHHT--SHHHHHHHHHHHHHHHHHHT-EEEEE-TTT--

Organism: Zostera marina (NCBI:txid29655)

pLDDT: mean 76.6, std 10.76, range [51.69, 91.38]

Foldseek 3Di:
DAPLCLQLLLLLVVVVCVVVVFAEAEAEPACPDPDHRPRHPYYCVVDVDPPVVLVVCPVCVVVGPYYHYRDYSDVCCQLVDPSNLVVLVSCVVRHLDEAEARAAQVVLVDVVSVVVSLVVQLVSCVSSVHHYEYEHEPCVPPPNVNSLVSNVVVLVVQVVVLVVDDDPVSVVSVVVSVSSVVSSVSYHYDYAYSVVGD